Protein AF-A0A955ETQ9-F1 (afdb_monomer_lite)

Secondary structure (DSSP, 8-state):
-PPPPGGGGHHHHHHHHTTHHHHSSS---PPPPPPP-----PPPPPTTS---BHHHHHHHHHHHHHHHTTTS---S--SEEEEEEEEEEEETTEEEEEEEEEEEETTTEEEEEEEETTEEEEEEEETTEEEEE-TTSPEEE-TTSHHHHHHHHHHHHHHHHHHHHHHHTSHHHHS-TT-EEEEEEEEEE-GGG-EEEEEEEEE-TTS--EEEEEEEEE-TTS-EEEEEEEEEEE---GGGTPPEEEEEEEEEEPPPTTS---S-EEEEEEEEEE-TTS--EEEEEEEEEEEEES----GGGGS-TT--

Foldseek 3Di:
DDDDDLQVVQLLCALQVLLLQQQLQFEADDDDDDDDDDDDDDDDDPPPQDPWDQVVQVVLSRLQNCQFLVNDGGAAAFQKKKFWKQKQFDGPVDTAGGIKMWIAGPDWWIKIWGQDPNATWIWFTDHQWIWIQGSVQDTDTLPPPPVSVVVSVSVRSNRVSNNVSSLSSHHCNCPPDAKTKTFRAWDADDDLGHDIFTWIWIDHPPAFIKIFTFDWDQDPVRDTRTHHTQKMWTPADVVVSGFIKIKGFADWDDDDPPPPDSGIGGQWIWMWTDDPPDDTDTRMIIGTDDMDTPPCPDPCVNPRVPGD

Structure (mmCIF, N/CA/C/O backbone):
data_AF-A0A955ETQ9-F1
#
_entry.id   AF-A0A955ETQ9-F1
#
loop_
_atom_site.group_PDB
_atom_site.id
_atom_site.type_symbol
_atom_site.label_atom_id
_atom_site.label_alt_id
_atom_site.label_comp_id
_atom_site.label_asym_id
_atom_site.label_entity_id
_atom_site.label_seq_id
_atom_site.pdbx_PDB_ins_code
_atom_site.Cartn_x
_atom_site.Cartn_y
_atom_site.Cartn_z
_atom_site.occupancy
_atom_site.B_iso_or_equiv
_atom_site.auth_seq_id
_atom_site.auth_comp_id
_atom_site.auth_asym_id
_atom_site.auth_atom_id
_atom_site.pdbx_PDB_model_num
ATOM 1 N N . MET A 1 1 ? 37.873 0.988 3.220 1.00 36.00 1 MET A N 1
ATOM 2 C CA . MET A 1 1 ? 36.579 0.294 3.024 1.00 36.00 1 MET A CA 1
ATOM 3 C C . MET A 1 1 ? 35.472 1.335 2.981 1.00 36.00 1 MET A C 1
ATOM 5 O O . MET A 1 1 ? 35.234 1.990 3.988 1.00 36.00 1 MET A O 1
ATOM 9 N N . ALA A 1 2 ? 34.857 1.559 1.820 1.00 31.59 2 ALA A N 1
ATOM 10 C CA . ALA A 1 2 ? 33.770 2.527 1.680 1.00 31.59 2 ALA A CA 1
ATOM 11 C C . ALA A 1 2 ? 32.465 1.921 2.224 1.00 31.59 2 ALA A C 1
ATOM 13 O O . ALA A 1 2 ? 32.046 0.855 1.776 1.00 31.59 2 ALA A O 1
ATOM 14 N N . ARG A 1 3 ? 31.835 2.580 3.205 1.00 29.11 3 ARG A N 1
ATOM 15 C CA . ARG A 1 3 ? 30.488 2.214 3.668 1.00 29.11 3 ARG A CA 1
ATOM 16 C C . ARG A 1 3 ? 29.506 2.389 2.499 1.00 29.11 3 ARG A C 1
ATOM 18 O O . ARG A 1 3 ? 29.552 3.439 1.857 1.00 29.11 3 ARG A O 1
ATOM 25 N N . PRO A 1 4 ? 28.612 1.427 2.215 1.00 31.78 4 PRO A N 1
ATOM 26 C CA . PRO A 1 4 ? 27.568 1.647 1.224 1.00 31.78 4 PRO A CA 1
ATOM 27 C C . PRO A 1 4 ? 26.663 2.800 1.698 1.00 31.78 4 PRO A C 1
ATOM 29 O O . PRO A 1 4 ? 26.355 2.883 2.892 1.00 31.78 4 PRO A O 1
ATOM 32 N N . PRO A 1 5 ? 26.240 3.716 0.810 1.00 35.19 5 PRO A N 1
ATOM 33 C CA . PRO A 1 5 ? 25.410 4.837 1.212 1.00 35.19 5 PRO A CA 1
ATOM 34 C C . PRO A 1 5 ? 24.028 4.337 1.648 1.00 35.19 5 PRO A C 1
ATOM 36 O O . PRO A 1 5 ? 23.265 3.778 0.858 1.00 35.19 5 PRO A O 1
ATOM 39 N N . VAL A 1 6 ? 23.694 4.629 2.910 1.00 40.44 6 VAL A N 1
ATOM 40 C CA . VAL A 1 6 ? 22.379 4.487 3.576 1.00 40.44 6 VAL A CA 1
ATOM 41 C C . VAL A 1 6 ? 21.199 5.016 2.728 1.00 40.44 6 VAL A C 1
ATOM 43 O O . VAL A 1 6 ? 20.057 4.616 2.911 1.00 40.44 6 VAL A O 1
ATOM 46 N N . ARG A 1 7 ? 21.497 5.870 1.748 1.00 43.06 7 ARG A N 1
ATOM 47 C CA . ARG A 1 7 ? 20.583 6.649 0.901 1.00 43.06 7 ARG A CA 1
ATOM 48 C C . ARG A 1 7 ? 19.948 5.869 -0.259 1.00 43.06 7 ARG A C 1
ATOM 50 O O . ARG A 1 7 ? 18.891 6.222 -0.756 1.00 43.06 7 ARG A O 1
ATOM 57 N N . THR A 1 8 ? 20.529 4.736 -0.655 1.00 35.66 8 THR A N 1
ATOM 58 C CA . THR A 1 8 ? 20.000 3.943 -1.788 1.00 35.66 8 THR A CA 1
ATOM 59 C C . THR A 1 8 ? 18.705 3.184 -1.449 1.00 35.66 8 THR A C 1
ATOM 61 O O . THR A 1 8 ? 18.001 2.748 -2.352 1.00 35.66 8 THR A O 1
ATOM 64 N N . ARG A 1 9 ? 18.369 3.019 -0.159 1.00 40.84 9 ARG A N 1
ATOM 65 C CA . ARG A 1 9 ? 17.203 2.229 0.289 1.00 40.84 9 ARG A CA 1
ATOM 66 C C . ARG A 1 9 ? 15.893 3.023 0.362 1.00 40.84 9 ARG A C 1
ATOM 68 O O . ARG A 1 9 ? 14.833 2.417 0.259 1.00 40.84 9 ARG A O 1
ATOM 75 N N . LEU A 1 10 ? 15.953 4.352 0.478 1.00 33.03 10 LEU A N 1
ATOM 76 C CA . LEU A 1 10 ? 14.762 5.216 0.534 1.00 33.03 10 LEU A CA 1
ATOM 77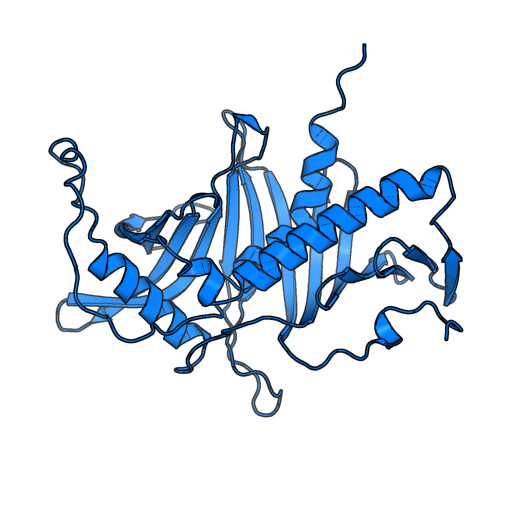 C C . LEU A 1 10 ? 14.032 5.276 -0.818 1.00 33.03 10 LEU A C 1
ATOM 79 O O . LEU A 1 10 ? 12.805 5.271 -0.856 1.00 33.03 10 LEU A O 1
ATOM 83 N N . ALA A 1 11 ? 14.774 5.209 -1.931 1.00 34.59 11 ALA A N 1
ATOM 84 C CA . ALA A 1 11 ? 14.206 5.182 -3.281 1.00 34.59 11 ALA A CA 1
ATOM 85 C C . ALA A 1 11 ? 13.358 3.931 -3.579 1.00 34.59 11 ALA A C 1
ATOM 87 O O . ALA A 1 11 ? 12.384 3.958 -4.327 1.00 34.59 11 ALA A O 1
ATOM 88 N N . ALA A 1 12 ? 13.726 2.831 -2.939 1.00 33.75 12 ALA A N 1
ATOM 89 C CA . ALA A 1 12 ? 13.116 1.523 -3.082 1.00 33.75 12 ALA A CA 1
ATOM 90 C C . ALA A 1 12 ? 11.852 1.372 -2.199 1.00 33.75 12 ALA A C 1
ATOM 92 O O . ALA A 1 12 ? 10.913 0.651 -2.534 1.00 33.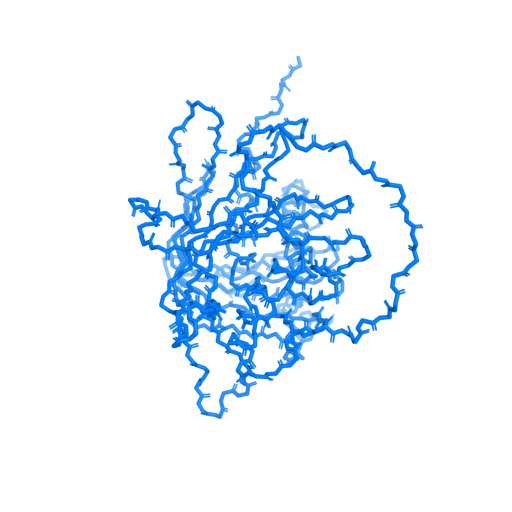75 12 ALA A O 1
ATOM 93 N N . ALA A 1 13 ? 11.802 2.098 -1.077 1.00 34.16 13 ALA A N 1
ATOM 94 C CA . ALA A 1 13 ? 10.689 2.082 -0.130 1.00 34.16 13 ALA A CA 1
ATOM 95 C C . ALA A 1 13 ? 9.449 2.833 -0.654 1.00 34.16 13 ALA A C 1
ATOM 97 O O . ALA A 1 13 ? 8.318 2.387 -0.473 1.00 34.16 13 ALA A O 1
ATOM 98 N N . ALA A 1 14 ? 9.634 3.915 -1.413 1.00 35.59 14 ALA A N 1
ATOM 99 C CA . ALA A 1 14 ? 8.506 4.744 -1.830 1.00 35.59 14 ALA A CA 1
ATOM 100 C C . ALA A 1 14 ? 7.572 4.143 -2.877 1.00 35.59 14 ALA A C 1
ATOM 102 O O . ALA A 1 14 ? 6.385 4.457 -2.877 1.00 35.59 14 ALA A O 1
ATOM 103 N N . SER A 1 15 ? 8.086 3.308 -3.785 1.00 36.88 15 SER A N 1
ATOM 104 C CA . SER A 1 15 ? 7.255 2.711 -4.843 1.00 36.88 15 SER A CA 1
ATOM 105 C C . SER A 1 15 ? 6.431 1.523 -4.354 1.00 36.88 15 SER A C 1
ATOM 107 O O . SER A 1 15 ? 5.377 1.254 -4.925 1.00 36.88 15 SER A O 1
ATOM 109 N N . ALA A 1 16 ? 6.881 0.829 -3.308 1.00 35.88 16 ALA A N 1
ATOM 110 C CA . ALA A 1 16 ? 6.165 -0.322 -2.779 1.00 35.88 16 ALA A CA 1
ATOM 111 C C . ALA A 1 16 ? 5.273 0.050 -1.593 1.00 35.88 16 ALA A C 1
ATOM 113 O O . ALA A 1 16 ? 4.149 -0.423 -1.511 1.00 35.88 16 ALA A O 1
ATOM 114 N N . VAL A 1 17 ? 5.710 0.944 -0.705 1.00 39.94 17 VAL A N 1
ATOM 115 C CA . VAL A 1 17 ? 5.023 1.109 0.579 1.00 39.94 17 VAL A CA 1
ATOM 116 C C . VAL A 1 17 ? 3.919 2.184 0.536 1.00 39.94 17 VAL A C 1
ATOM 118 O O . VAL A 1 17 ? 2.920 2.078 1.244 1.00 39.94 17 VAL A O 1
ATOM 121 N N . ALA A 1 18 ? 3.964 3.086 -0.459 1.00 35.94 18 ALA A N 1
ATOM 122 C CA . ALA A 1 18 ? 2.815 3.860 -0.958 1.00 35.94 18 ALA A CA 1
ATOM 123 C C . ALA A 1 18 ? 1.525 3.035 -1.111 1.00 35.94 18 ALA A C 1
ATOM 125 O O . ALA A 1 18 ? 0.415 3.543 -0.958 1.00 35.94 18 ALA A O 1
ATOM 126 N N . PHE A 1 19 ? 1.687 1.755 -1.443 1.00 41.00 19 PHE A N 1
ATOM 127 C CA . PHE A 1 19 ? 0.609 0.821 -1.712 1.00 41.00 19 PHE A CA 1
ATOM 128 C C . PHE A 1 19 ? 0.215 0.013 -0.453 1.00 41.00 19 PHE A C 1
ATOM 130 O O . PHE A 1 19 ? -0.935 -0.418 -0.365 1.00 41.00 19 PHE A O 1
ATOM 137 N N . THR A 1 20 ? 1.091 -0.084 0.567 1.00 39.94 20 THR A N 1
ATOM 138 C CA . THR A 1 20 ? 0.813 -0.697 1.891 1.00 39.94 20 THR A CA 1
ATOM 139 C C . THR A 1 20 ? -0.421 -0.177 2.534 1.00 39.94 20 THR A C 1
ATOM 141 O O . THR A 1 20 ? -1.186 -0.927 3.130 1.00 39.94 20 THR A O 1
ATOM 144 N N . VAL A 1 21 ? -0.697 1.083 2.296 1.00 40.06 21 VAL A N 1
ATOM 145 C CA . VAL A 1 21 ? -1.710 1.747 3.069 1.00 40.06 21 VAL A CA 1
ATOM 146 C C . VAL A 1 21 ? -3.012 1.870 2.297 1.00 40.06 21 VAL A C 1
ATOM 148 O O . VAL A 1 21 ? -4.078 1.857 2.903 1.00 40.06 21 VAL A O 1
ATOM 151 N N . LEU A 1 22 ? -2.970 1.749 0.965 1.00 40.19 22 LEU A N 1
ATOM 152 C CA . LEU A 1 22 ? -4.190 1.566 0.184 1.00 40.19 22 LEU A CA 1
ATOM 153 C C . LEU A 1 22 ? -4.952 0.303 0.582 1.00 40.19 22 LEU A C 1
ATOM 155 O O . LEU A 1 22 ? -6.168 0.243 0.424 1.00 40.19 22 LEU A O 1
ATOM 159 N N . ALA A 1 23 ? -4.232 -0.701 1.073 1.00 37.69 23 ALA A N 1
ATOM 160 C CA . ALA A 1 23 ? -4.792 -2.019 1.193 1.00 37.69 23 ALA A CA 1
ATOM 161 C C . ALA A 1 23 ? -4.699 -2.659 2.584 1.00 37.69 23 ALA A C 1
ATOM 163 O O . ALA A 1 23 ? -5.372 -3.661 2.810 1.00 37.69 23 ALA A O 1
ATOM 164 N N . THR A 1 24 ? -4.124 -1.967 3.579 1.00 37.81 24 THR A N 1
ATOM 165 C CA . THR A 1 24 ? -4.518 -2.212 4.979 1.00 37.81 24 THR A CA 1
ATOM 166 C C . THR A 1 24 ? -5.982 -1.901 5.257 1.00 37.81 24 THR A C 1
ATOM 168 O O . THR A 1 24 ? -6.517 -2.275 6.291 1.00 37.81 24 THR A O 1
ATOM 171 N N . ALA A 1 25 ? -6.639 -1.175 4.366 1.00 33.47 25 ALA A N 1
ATOM 172 C CA . ALA A 1 25 ? -8.055 -0.924 4.479 1.00 33.47 25 ALA A CA 1
ATOM 173 C C . ALA A 1 25 ? -8.895 -2.085 3.939 1.00 33.47 25 ALA A C 1
ATOM 175 O O . ALA A 1 25 ? -9.992 -2.318 4.417 1.00 33.47 25 ALA A O 1
ATOM 176 N N . LEU A 1 26 ? -8.406 -2.844 2.960 1.00 34.38 26 LEU A N 1
ATOM 177 C CA . LEU A 1 26 ? -9.260 -3.593 2.034 1.00 34.38 26 LEU A CA 1
ATOM 178 C C . LEU A 1 26 ? -9.781 -4.953 2.543 1.00 34.38 26 LEU A C 1
ATOM 180 O O . LEU A 1 26 ? -10.464 -5.652 1.791 1.00 34.38 26 LEU A O 1
ATOM 184 N N . CYS A 1 27 ? -9.446 -5.396 3.761 1.00 32.12 27 CYS A N 1
ATOM 185 C CA . CYS A 1 27 ? -9.237 -6.839 3.927 1.00 32.12 27 CYS A CA 1
ATOM 186 C C . CYS A 1 27 ? -9.640 -7.472 5.257 1.00 32.12 27 CYS A C 1
ATOM 188 O O . CYS A 1 27 ? -8.717 -7.938 5.900 1.00 32.12 27 CYS A O 1
ATOM 190 N N . PHE A 1 28 ? -10.913 -7.553 5.698 1.00 47.19 28 PHE A N 1
ATOM 191 C CA . PHE A 1 28 ? -11.252 -8.304 6.933 1.00 47.19 28 PHE A CA 1
ATOM 192 C C . PHE A 1 28 ? -12.707 -8.828 7.199 1.00 47.19 28 PHE A C 1
ATOM 194 O O . PHE A 1 28 ? -13.739 -8.287 6.800 1.00 47.19 28 PHE A O 1
ATOM 201 N N . ALA A 1 29 ? -12.744 -9.921 7.951 1.00 26.20 29 ALA A N 1
ATOM 202 C CA . ALA A 1 29 ? -13.774 -10.477 8.814 1.00 26.20 29 ALA A CA 1
ATOM 203 C C . ALA A 1 29 ? -13.090 -11.637 9.572 1.00 26.20 29 ALA A C 1
ATOM 205 O O . ALA A 1 29 ? -12.279 -12.347 8.966 1.00 26.20 29 ALA A O 1
ATOM 206 N N . PRO A 1 30 ? -13.392 -11.866 10.859 1.00 33.59 30 PRO A N 1
ATOM 207 C CA . PRO A 1 30 ? -12.739 -12.911 11.644 1.00 33.59 30 PRO A CA 1
ATOM 208 C C . PRO A 1 30 ? -13.313 -14.309 11.338 1.00 33.59 30 PRO A C 1
ATOM 210 O O . PRO A 1 30 ? -14.516 -14.431 11.073 1.00 33.59 30 PRO A O 1
ATOM 213 N N . PRO A 1 31 ? -12.520 -15.396 11.442 1.00 30.80 31 PRO A N 1
ATOM 214 C CA . PRO A 1 31 ? -13.080 -16.689 11.811 1.00 30.80 31 PRO A CA 1
ATOM 215 C C . PRO A 1 31 ? -13.619 -16.593 13.248 1.00 30.80 31 PRO A C 1
ATOM 217 O O . PRO A 1 31 ? -13.040 -15.921 14.099 1.00 30.80 31 PRO A O 1
ATOM 220 N N . ARG A 1 32 ? -14.762 -17.237 13.514 1.00 28.69 32 ARG A N 1
ATOM 221 C CA . ARG A 1 32 ? -15.386 -17.287 14.847 1.00 28.69 32 ARG A CA 1
ATOM 222 C C . ARG A 1 32 ? -14.359 -17.668 15.918 1.00 28.69 32 ARG A C 1
ATOM 224 O O . ARG A 1 32 ? -13.630 -18.641 15.742 1.00 28.69 32 ARG A O 1
ATOM 231 N N . ALA A 1 33 ? -14.368 -16.920 17.021 1.00 28.06 33 ALA A N 1
ATOM 232 C CA . ALA A 1 33 ? -13.583 -17.196 18.214 1.00 28.06 33 ALA A CA 1
ATOM 233 C C . ALA A 1 33 ? -13.772 -18.655 18.660 1.00 28.06 33 ALA A C 1
ATOM 235 O O . ALA A 1 33 ? -14.883 -19.070 18.993 1.00 28.06 33 ALA A O 1
ATOM 236 N N . ALA A 1 34 ? -12.682 -19.419 18.644 1.00 27.16 34 ALA A N 1
ATOM 237 C CA . ALA A 1 34 ? -12.554 -20.623 19.443 1.00 27.16 34 ALA A CA 1
ATOM 238 C C . ALA A 1 34 ? -12.033 -20.213 20.827 1.00 27.16 34 ALA A C 1
ATOM 240 O O . ALA A 1 34 ? -11.176 -19.337 20.943 1.00 27.16 34 ALA A O 1
ATOM 241 N N . GLU A 1 35 ? -12.614 -20.818 21.856 1.00 30.06 35 GLU A N 1
ATOM 242 C CA . GLU A 1 35 ? -12.422 -20.512 23.270 1.00 30.06 35 GLU A CA 1
ATOM 243 C C . GLU A 1 35 ? -10.946 -20.457 23.689 1.00 30.06 35 GLU A C 1
ATOM 245 O O . GLU A 1 35 ? -10.129 -21.313 23.340 1.00 30.06 35 GLU A O 1
ATOM 250 N N . ALA A 1 36 ? -10.630 -19.435 24.484 1.00 29.94 36 ALA A N 1
ATOM 251 C CA . ALA A 1 36 ? -9.329 -19.216 25.087 1.00 29.94 36 ALA A CA 1
ATOM 252 C C . ALA A 1 36 ? -8.881 -20.425 25.926 1.00 29.94 36 ALA A C 1
ATOM 254 O O . ALA A 1 36 ? -9.594 -20.885 26.819 1.00 29.94 36 ALA A O 1
ATOM 255 N N . ARG A 1 37 ? -7.646 -20.887 25.702 1.00 30.00 37 ARG A N 1
ATOM 256 C CA . ARG A 1 37 ? -6.890 -21.666 26.688 1.00 30.00 37 ARG A CA 1
ATOM 257 C C . ARG A 1 37 ? -5.668 -20.872 27.127 1.00 30.00 37 ARG A C 1
ATOM 259 O O . ARG A 1 37 ? -4.975 -20.280 26.306 1.00 30.00 37 ARG A O 1
ATOM 266 N N . GLY A 1 38 ? -5.501 -20.827 28.446 1.00 36.81 38 GLY A N 1
ATOM 267 C CA . GLY A 1 38 ? -4.624 -19.921 29.170 1.00 36.81 38 GLY A CA 1
ATOM 268 C C . GLY A 1 38 ? -3.151 -20.008 28.787 1.00 36.81 38 GLY A C 1
ATOM 269 O O . GLY A 1 38 ? -2.601 -21.087 28.582 1.00 36.81 38 GLY A O 1
ATOM 270 N N . GLY A 1 39 ? -2.525 -18.837 28.759 1.00 30.86 39 GLY A N 1
ATOM 271 C CA . GLY A 1 39 ? -1.090 -18.653 28.639 1.00 30.86 39 GLY A CA 1
ATOM 272 C C . GLY A 1 39 ? -0.691 -17.368 29.358 1.00 30.86 39 GLY A C 1
ATOM 273 O O . GLY A 1 39 ? -1.139 -16.292 28.982 1.00 30.86 39 GLY A O 1
ATOM 274 N N . GLU A 1 40 ? 0.066 -17.555 30.436 1.00 31.58 40 GLU A N 1
ATOM 275 C CA . GLU A 1 40 ? 1.013 -16.661 31.114 1.00 31.58 40 GLU A CA 1
ATOM 276 C C . GLU A 1 40 ? 0.819 -15.132 31.016 1.00 31.58 40 GLU A C 1
ATOM 278 O O . GLU A 1 40 ? 0.973 -14.489 29.979 1.00 31.58 40 GLU A O 1
ATOM 283 N N . MET A 1 41 ? 0.520 -14.545 32.175 1.00 29.95 41 MET A N 1
ATOM 284 C CA . MET A 1 41 ? 0.224 -13.133 32.394 1.00 29.95 41 MET A CA 1
ATOM 285 C C . MET A 1 41 ? 1.468 -12.256 32.165 1.00 29.95 41 MET A C 1
ATOM 287 O O . MET A 1 41 ? 2.439 -12.324 32.918 1.00 29.95 41 MET A O 1
ATOM 291 N N . ALA A 1 42 ? 1.424 -11.406 31.136 1.00 38.22 42 ALA A N 1
ATOM 292 C CA . ALA A 1 42 ? 2.412 -10.351 30.917 1.00 38.22 42 ALA A CA 1
ATOM 293 C C . ALA A 1 42 ? 2.452 -9.366 32.112 1.00 38.22 42 ALA A C 1
ATOM 295 O O . ALA A 1 42 ? 1.423 -9.161 32.767 1.00 38.22 42 ALA A O 1
ATOM 296 N N . PRO A 1 43 ? 3.611 -8.743 32.408 1.00 35.97 43 PRO A N 1
ATOM 297 C CA . PRO A 1 43 ? 3.751 -7.829 33.539 1.00 35.97 43 PRO A CA 1
ATOM 298 C C . PRO A 1 43 ? 2.781 -6.639 33.428 1.00 35.97 43 PRO A C 1
ATOM 300 O O . PRO A 1 43 ? 2.538 -6.144 32.322 1.00 35.97 43 PRO A O 1
ATOM 303 N N . PRO A 1 44 ? 2.222 -6.165 34.557 1.00 38.28 44 PRO A N 1
ATOM 304 C CA . PRO A 1 44 ? 1.221 -5.109 34.550 1.00 38.28 44 PRO A CA 1
ATOM 305 C C . PRO A 1 44 ? 1.811 -3.790 34.021 1.00 38.28 44 PRO A C 1
ATOM 307 O O . PRO A 1 44 ? 2.949 -3.444 34.357 1.00 38.28 44 PRO A O 1
ATOM 310 N N . PRO A 1 45 ? 1.059 -3.031 33.204 1.00 38.84 45 PRO A N 1
ATOM 311 C CA . PRO A 1 45 ? 1.502 -1.729 32.726 1.00 38.84 45 PRO A CA 1
ATOM 312 C C . PRO A 1 45 ? 1.623 -0.719 33.885 1.00 38.84 45 PRO A C 1
ATOM 314 O O . PRO A 1 45 ? 0.906 -0.832 34.884 1.00 38.84 45 PRO A O 1
ATOM 317 N N . PRO A 1 46 ? 2.504 0.293 33.765 1.00 37.66 46 PRO A N 1
ATOM 318 C CA . PRO A 1 46 ? 2.650 1.348 34.764 1.00 37.66 46 PRO A CA 1
ATOM 319 C C . PRO A 1 46 ? 1.332 2.106 34.985 1.00 37.66 46 PRO A C 1
ATOM 321 O O . PRO A 1 46 ? 0.579 2.379 34.045 1.00 37.66 46 PRO A O 1
ATOM 324 N N . ALA A 1 47 ? 1.064 2.453 36.246 1.00 34.75 47 ALA A N 1
ATOM 325 C CA . ALA A 1 47 ? -0.161 3.119 36.674 1.00 34.75 47 ALA A CA 1
ATOM 326 C C . ALA A 1 47 ? -0.382 4.442 35.915 1.00 34.75 47 ALA A C 1
ATOM 328 O O . ALA A 1 47 ? 0.470 5.328 35.930 1.00 34.75 47 ALA A O 1
ATOM 329 N N . GLY A 1 48 ? -1.538 4.568 35.255 1.00 40.38 48 GLY A N 1
ATOM 330 C CA . GLY A 1 48 ? -1.961 5.776 34.535 1.00 40.38 48 GLY A CA 1
ATOM 331 C C . GLY A 1 48 ? -1.963 5.664 33.007 1.00 40.38 48 GLY A C 1
ATOM 332 O O . GLY A 1 48 ? -2.513 6.542 32.343 1.00 40.38 48 GLY A O 1
ATOM 333 N N . ALA A 1 49 ? -1.417 4.590 32.428 1.00 47.50 49 ALA A N 1
ATOM 334 C CA . ALA A 1 49 ? -1.624 4.313 31.009 1.00 47.50 49 ALA A CA 1
ATOM 335 C C . ALA A 1 49 ? -3.061 3.795 30.789 1.00 47.50 49 ALA A C 1
ATOM 337 O O . ALA A 1 49 ? -3.492 2.908 31.532 1.00 47.50 49 ALA A O 1
ATOM 338 N N . PRO A 1 50 ? -3.822 4.308 29.800 1.00 54.03 50 PRO A N 1
ATOM 339 C CA . PRO A 1 50 ? -5.105 3.715 29.440 1.00 54.03 50 PRO A CA 1
ATOM 340 C C . PRO A 1 50 ? -4.889 2.228 29.156 1.00 54.03 50 PRO A C 1
ATOM 342 O O . PRO A 1 50 ? -4.012 1.869 28.367 1.00 54.03 50 PRO A O 1
ATOM 345 N N . VAL A 1 51 ? -5.647 1.371 29.847 1.00 57.34 51 VAL A N 1
ATOM 346 C CA . VAL A 1 51 ? -5.546 -0.082 29.696 1.00 57.34 51 VAL A CA 1
ATOM 347 C C . VAL A 1 51 ? -5.885 -0.406 28.250 1.00 57.34 51 VAL A C 1
ATOM 349 O O . VAL A 1 51 ? -7.028 -0.264 27.816 1.00 57.34 51 VAL A O 1
ATOM 352 N N . ALA A 1 52 ? -4.865 -0.786 27.487 1.00 68.44 52 ALA A N 1
ATOM 353 C CA . ALA A 1 52 ? -5.043 -1.235 26.125 1.00 68.44 52 ALA A CA 1
ATOM 354 C C . ALA A 1 52 ? -5.978 -2.449 26.140 1.00 68.44 52 ALA A C 1
ATOM 356 O O . ALA A 1 52 ? -5.669 -3.446 26.786 1.00 68.44 52 ALA A O 1
ATOM 357 N N . SER A 1 53 ? -7.122 -2.355 25.461 1.00 81.88 53 SER A N 1
ATOM 358 C CA . SER A 1 53 ? -8.090 -3.451 25.366 1.00 81.88 53 SER A CA 1
ATOM 359 C C . SER A 1 53 ? -7.869 -4.203 24.052 1.00 81.88 53 SER A C 1
ATOM 361 O O . SER A 1 53 ? -8.096 -3.610 22.987 1.00 81.88 53 SER A O 1
ATOM 363 N N . PRO A 1 54 ? -7.410 -5.471 24.096 1.00 84.62 54 PRO A N 1
ATOM 364 C CA . PRO A 1 54 ? -7.204 -6.262 22.890 1.00 84.62 54 PRO A CA 1
ATOM 365 C C . PRO A 1 54 ? -8.511 -6.544 22.137 1.00 84.62 54 PRO A C 1
ATOM 367 O O . PRO A 1 54 ? -8.592 -6.358 20.925 1.00 84.62 54 PRO A O 1
ATOM 370 N N . ASP A 1 55 ? -9.569 -6.903 22.867 1.00 87.00 55 ASP A N 1
ATOM 371 C CA . ASP A 1 55 ? -10.872 -7.245 22.281 1.00 87.00 55 ASP A CA 1
ATOM 372 C C . ASP A 1 55 ? -11.524 -6.043 21.587 1.00 87.00 55 ASP A C 1
ATOM 374 O O . ASP A 1 55 ? -12.047 -6.155 20.474 1.00 87.00 55 ASP A O 1
ATOM 378 N N . MET A 1 56 ? -11.442 -4.860 22.209 1.00 91.25 56 MET A N 1
ATOM 379 C CA . MET A 1 56 ? -11.892 -3.615 21.584 1.00 91.25 56 MET A CA 1
ATOM 380 C C . MET A 1 56 ? -11.035 -3.285 20.360 1.00 91.25 56 MET A C 1
ATOM 382 O O . MET A 1 56 ? -11.569 -2.876 19.333 1.00 91.25 56 MET A O 1
ATOM 386 N N . GLY A 1 57 ? -9.714 -3.471 20.450 1.00 90.62 57 GLY A N 1
ATOM 387 C CA . GLY A 1 57 ? -8.803 -3.238 19.334 1.00 90.62 57 GLY A CA 1
ATOM 388 C C . GLY A 1 57 ? -9.169 -4.077 18.113 1.00 90.62 57 GLY A C 1
ATOM 389 O O . GLY A 1 57 ? -9.303 -3.526 17.023 1.00 90.62 57 GLY A O 1
ATOM 390 N N . LEU A 1 58 ? -9.405 -5.376 18.305 1.00 89.31 58 LEU A N 1
ATOM 391 C CA . LEU A 1 58 ? -9.842 -6.277 17.240 1.00 89.31 58 LEU A CA 1
ATOM 392 C C . LEU A 1 58 ? -11.227 -5.895 16.700 1.00 89.31 58 LEU A C 1
ATOM 394 O O . LEU A 1 58 ? -11.406 -5.815 15.491 1.00 89.31 58 LEU A O 1
ATOM 398 N N . THR A 1 59 ? -12.181 -5.581 17.579 1.00 91.25 59 THR A N 1
ATOM 399 C CA . THR A 1 59 ? -13.542 -5.186 17.178 1.00 91.25 59 THR A CA 1
ATOM 400 C C . THR A 1 59 ? -13.540 -3.922 16.317 1.00 91.25 59 THR A C 1
ATOM 402 O O . THR A 1 59 ? -14.170 -3.877 15.261 1.00 91.25 59 THR A O 1
ATOM 405 N N . LEU A 1 60 ? -12.826 -2.881 16.750 1.00 91.75 60 LEU A N 1
ATOM 406 C CA . LEU A 1 60 ? -12.697 -1.625 16.009 1.00 91.75 60 LEU A CA 1
ATOM 407 C C . LEU A 1 60 ? -11.966 -1.825 14.695 1.00 91.75 60 LEU A C 1
ATOM 409 O O . LEU A 1 60 ? -12.325 -1.211 13.688 1.00 91.75 60 LEU A O 1
ATOM 413 N N . PHE A 1 61 ? -10.945 -2.678 14.712 1.00 89.19 61 PHE A N 1
ATOM 414 C CA . PHE A 1 61 ? -10.265 -3.059 13.499 1.00 89.19 61 PHE A CA 1
ATOM 415 C C . PHE A 1 61 ? -11.275 -3.673 12.541 1.00 89.19 61 PHE A C 1
ATOM 417 O O . PHE A 1 61 ? -11.525 -3.022 11.540 1.00 89.19 61 PHE A O 1
ATOM 424 N N . ASP A 1 62 ? -11.957 -4.767 12.909 1.00 86.00 62 ASP A N 1
ATOM 425 C CA . ASP A 1 62 ? -12.991 -5.479 12.134 1.00 86.00 62 ASP A CA 1
ATOM 426 C C . ASP A 1 62 ? -14.131 -4.589 11.607 1.00 86.00 62 ASP A C 1
ATOM 428 O O . ASP A 1 62 ? -14.666 -4.819 10.521 1.00 86.00 62 ASP A O 1
ATOM 432 N N . GLN A 1 63 ? -14.533 -3.556 12.344 1.00 89.19 63 GLN A N 1
ATOM 433 C CA . GLN A 1 63 ? -15.538 -2.597 11.872 1.00 89.19 63 GLN A CA 1
ATOM 434 C C . GLN A 1 63 ? -15.028 -1.753 10.699 1.00 89.19 63 GLN A C 1
ATOM 436 O O . GLN A 1 63 ? -15.709 -1.653 9.673 1.00 89.19 63 GLN A O 1
ATOM 441 N N . CYS A 1 64 ? -13.823 -1.186 10.834 1.00 87.94 64 CYS A N 1
ATOM 442 C CA . CYS A 1 64 ? -13.177 -0.368 9.799 1.00 87.94 64 CYS A CA 1
ATOM 443 C C . CYS A 1 64 ? -13.098 -1.121 8.470 1.00 87.94 64 CYS A C 1
ATOM 445 O O . CYS A 1 64 ? -13.328 -0.633 7.371 1.00 87.94 64 CYS A O 1
ATOM 447 N N . VAL A 1 65 ? -12.862 -2.399 8.585 1.00 82.88 65 VAL A N 1
ATOM 448 C CA . VAL A 1 65 ? -12.822 -3.300 7.463 1.00 82.88 65 VAL A CA 1
ATOM 449 C C . VAL A 1 65 ? -14.146 -3.430 6.764 1.00 82.88 65 VAL A C 1
ATOM 451 O O . VAL A 1 65 ? -14.205 -3.406 5.536 1.00 82.88 65 VAL A O 1
ATOM 454 N N . ARG A 1 66 ? -15.182 -3.792 7.526 1.00 82.94 66 ARG A N 1
ATOM 455 C CA . ARG A 1 66 ? -16.477 -4.107 6.944 1.00 82.94 66 ARG A CA 1
ATOM 456 C C . ARG A 1 66 ? -16.951 -2.872 6.219 1.00 82.94 66 ARG A C 1
ATOM 458 O O . ARG A 1 66 ? -17.518 -2.975 5.144 1.00 82.94 66 ARG A O 1
ATOM 465 N N . TRP A 1 67 ? -16.620 -1.698 6.739 1.00 86.69 67 TRP A N 1
ATOM 466 C CA . TRP A 1 67 ? -16.759 -0.476 5.985 1.00 86.69 67 TRP A CA 1
ATOM 467 C C . TRP A 1 67 ? -15.972 -0.524 4.666 1.00 86.69 67 TRP A C 1
ATOM 469 O O . TRP A 1 67 ? -16.582 -0.422 3.611 1.00 86.69 67 TRP A O 1
ATOM 479 N N . VAL A 1 68 ? -14.664 -0.757 4.638 1.00 83.81 68 VAL A N 1
ATOM 480 C CA . VAL A 1 68 ? -13.906 -0.734 3.372 1.00 83.81 68 VAL A CA 1
ATOM 481 C C . VAL A 1 68 ? -14.352 -1.810 2.366 1.00 83.81 68 VAL A C 1
ATOM 483 O O . VAL A 1 68 ? -14.505 -1.533 1.178 1.00 83.81 68 VAL A O 1
ATOM 486 N N . SER A 1 69 ? -14.621 -3.024 2.829 1.00 79.81 69 SER A N 1
ATOM 487 C CA . SER A 1 69 ? -15.107 -4.160 2.032 1.00 79.81 69 SER A CA 1
ATOM 488 C C . SER A 1 69 ? -16.616 -4.119 1.756 1.00 79.81 69 SER A C 1
ATOM 490 O O . SER A 1 69 ? -17.184 -5.091 1.262 1.00 79.81 69 SER A O 1
ATOM 492 N N . MET A 1 70 ? -17.282 -3.008 2.086 1.00 84.25 70 MET A N 1
ATOM 493 C CA . MET A 1 70 ? -18.719 -2.794 1.881 1.00 84.25 70 MET A CA 1
ATOM 494 C C . MET A 1 70 ? -19.620 -3.889 2.482 1.00 84.25 70 MET A C 1
ATOM 496 O O . MET A 1 70 ? -20.633 -4.272 1.904 1.00 84.25 70 MET A O 1
ATOM 500 N N . GLY A 1 71 ? -19.247 -4.393 3.653 1.00 82.06 71 GLY A N 1
ATOM 501 C CA . GLY A 1 71 ? -19.932 -5.447 4.397 1.00 82.06 71 GLY A CA 1
ATOM 502 C C . GLY A 1 71 ? -19.446 -6.856 4.060 1.00 82.06 71 GLY A C 1
ATOM 503 O O . GLY A 1 71 ? -19.905 -7.810 4.684 1.00 82.06 71 GLY A O 1
ATOM 504 N N . GLY A 1 72 ? -18.529 -6.996 3.098 1.00 80.06 72 GLY A N 1
ATOM 505 C CA . GLY A 1 72 ? -17.908 -8.266 2.746 1.00 80.06 72 GLY A CA 1
ATOM 506 C C . GLY A 1 72 ? -16.955 -8.799 3.819 1.00 80.06 72 GLY A C 1
ATOM 507 O O . GLY A 1 72 ? -16.734 -8.190 4.861 1.00 80.06 72 GLY A O 1
ATOM 508 N N . GLN A 1 73 ? -16.360 -9.959 3.534 1.00 71.69 73 GLN A N 1
ATOM 509 C CA . GLN A 1 73 ? -15.347 -10.578 4.399 1.00 71.69 73 GLN A CA 1
ATOM 510 C C . GLN A 1 73 ? -13.926 -10.043 4.152 1.00 71.69 73 GLN A C 1
ATOM 512 O O . GLN A 1 73 ? -12.965 -10.573 4.698 1.00 71.69 73 GLN A O 1
ATOM 517 N N . GLY A 1 74 ? -13.778 -9.033 3.290 1.00 70.88 74 GLY A N 1
ATOM 518 C CA . GLY A 1 74 ? -12.490 -8.569 2.788 1.00 70.88 74 GLY A CA 1
ATOM 519 C C . GLY A 1 74 ? -11.714 -9.609 1.974 1.00 70.88 74 GLY A C 1
ATOM 520 O O . GLY A 1 74 ? -12.221 -10.666 1.600 1.00 70.88 74 GLY A O 1
ATOM 521 N N . ILE A 1 75 ? -10.468 -9.270 1.655 1.00 72.75 75 ILE A N 1
ATOM 522 C CA . ILE A 1 75 ? -9.577 -10.058 0.806 1.00 72.75 75 ILE A CA 1
ATOM 523 C C . ILE A 1 75 ? -8.826 -11.081 1.666 1.00 72.75 75 ILE A C 1
ATOM 525 O O . ILE A 1 75 ? -8.035 -10.728 2.537 1.00 72.75 75 ILE A O 1
ATOM 529 N N . GLN A 1 76 ? -9.089 -12.365 1.421 1.00 75.06 76 GLN A N 1
ATOM 530 C CA . GLN A 1 76 ? -8.506 -13.486 2.176 1.00 75.06 76 GLN A CA 1
ATOM 531 C C . GLN A 1 76 ? -7.106 -13.874 1.695 1.00 75.06 76 GLN A C 1
ATOM 533 O O . GLN A 1 76 ? -6.283 -14.351 2.473 1.00 75.06 76 GLN A O 1
ATOM 538 N N . GLN A 1 77 ? -6.851 -13.690 0.401 1.00 80.62 77 GLN A N 1
ATOM 539 C CA . GLN A 1 77 ? -5.599 -14.013 -0.269 1.00 80.62 77 GLN A CA 1
ATOM 540 C C . GLN A 1 77 ? -5.438 -13.106 -1.489 1.00 80.62 77 GLN A C 1
ATOM 542 O O . GLN A 1 77 ? -6.438 -12.771 -2.122 1.00 80.62 77 GLN A O 1
ATOM 547 N N . THR A 1 78 ? -4.200 -12.765 -1.846 1.00 81.38 78 THR A N 1
ATOM 548 C CA . THR A 1 78 ? -3.884 -12.008 -3.061 1.00 81.38 78 THR A CA 1
ATOM 549 C C . THR A 1 78 ? -3.006 -12.850 -3.982 1.00 81.38 78 THR A C 1
ATOM 551 O O . THR A 1 78 ? -1.900 -13.233 -3.601 1.00 81.38 78 THR A O 1
ATOM 554 N N . THR A 1 79 ? -3.485 -13.157 -5.186 1.00 89.19 79 THR A N 1
ATOM 555 C CA . THR A 1 79 ? -2.725 -13.873 -6.229 1.00 89.19 79 THR A CA 1
ATOM 556 C C . THR A 1 79 ? -2.167 -12.928 -7.282 1.00 89.19 79 THR A C 1
ATOM 558 O O . THR A 1 79 ? -1.127 -13.205 -7.876 1.00 89.19 79 THR A O 1
ATOM 561 N N . ASP A 1 80 ? -2.842 -11.804 -7.510 1.00 89.88 80 ASP A N 1
ATOM 562 C CA . ASP A 1 80 ? -2.387 -10.738 -8.389 1.00 89.88 80 ASP A CA 1
ATOM 563 C C . ASP A 1 80 ? -2.982 -9.384 -7.979 1.00 89.88 80 ASP A C 1
ATOM 565 O O . ASP A 1 80 ? -3.983 -9.312 -7.259 1.00 89.88 80 ASP A O 1
ATOM 569 N N . PHE A 1 81 ? -2.346 -8.297 -8.417 1.00 86.62 81 PHE A N 1
ATOM 570 C CA . PHE A 1 81 ? -2.910 -6.958 -8.287 1.00 86.62 81 PHE A CA 1
ATOM 571 C C . PHE A 1 81 ? -2.455 -6.025 -9.410 1.00 86.62 81 PHE A C 1
ATOM 573 O O . PHE A 1 81 ? -1.389 -6.183 -10.013 1.00 86.62 81 PHE A O 1
ATOM 580 N N . TYR A 1 82 ? -3.274 -5.006 -9.651 1.00 89.12 82 TYR A N 1
ATOM 581 C CA . TYR A 1 82 ? -2.999 -3.890 -10.541 1.00 89.12 82 TYR A CA 1
ATOM 582 C C . TYR A 1 82 ? -3.327 -2.570 -9.848 1.00 89.12 82 TYR A C 1
ATOM 584 O O . TYR A 1 82 ? -4.374 -2.442 -9.214 1.00 89.12 82 TYR A O 1
ATOM 592 N N . ILE A 1 83 ? -2.468 -1.567 -10.021 1.00 87.75 83 ILE A N 1
ATOM 593 C CA . ILE A 1 83 ? -2.772 -0.189 -9.628 1.00 87.75 83 ILE A CA 1
ATOM 594 C C . ILE A 1 83 ? -2.364 0.796 -10.721 1.00 87.75 83 ILE A C 1
ATOM 596 O O . ILE A 1 83 ? -1.326 0.653 -11.372 1.00 87.75 83 ILE A O 1
ATOM 600 N N . ASN A 1 84 ? -3.194 1.820 -10.894 1.00 91.31 84 ASN A N 1
ATOM 601 C CA . ASN A 1 84 ? -2.961 2.987 -11.728 1.00 91.31 84 ASN A CA 1
ATOM 602 C C . ASN A 1 84 ? -2.980 4.250 -10.863 1.00 91.31 84 ASN A C 1
ATOM 604 O O . ASN A 1 84 ? -4.008 4.574 -10.263 1.00 91.31 84 ASN A O 1
ATOM 608 N N . ILE A 1 85 ? -1.871 4.984 -10.830 1.00 89.38 85 ILE A N 1
ATOM 609 C CA . ILE A 1 85 ? -1.729 6.214 -10.048 1.00 89.38 85 ILE A CA 1
ATOM 610 C C . ILE A 1 85 ? -1.137 7.347 -10.880 1.00 89.38 85 ILE A C 1
ATOM 612 O O . ILE A 1 85 ? -0.413 7.133 -11.850 1.00 89.38 85 ILE A O 1
ATOM 616 N N . ILE A 1 86 ? -1.406 8.577 -10.457 1.00 92.69 86 ILE A N 1
ATOM 617 C CA . ILE A 1 86 ? -0.573 9.734 -10.783 1.00 92.69 86 ILE A CA 1
ATOM 618 C C . ILE A 1 86 ? 0.316 9.973 -9.570 1.00 92.69 86 ILE A C 1
ATOM 620 O O . ILE A 1 86 ? -0.193 10.375 -8.526 1.00 92.69 86 ILE A O 1
ATOM 624 N N . ALA A 1 87 ? 1.609 9.685 -9.697 1.00 87.69 87 ALA A N 1
ATOM 625 C CA . ALA A 1 87 ? 2.556 9.759 -8.593 1.00 87.69 87 ALA A CA 1
ATOM 626 C C . ALA A 1 87 ? 3.497 10.954 -8.744 1.00 87.69 87 ALA A C 1
ATOM 628 O O . ALA A 1 87 ? 4.023 11.212 -9.827 1.00 87.69 87 ALA A O 1
ATOM 629 N N . GLU A 1 88 ? 3.729 11.640 -7.636 1.00 89.75 88 GLU A N 1
ATOM 630 C CA . GLU A 1 88 ? 4.904 12.449 -7.361 1.00 89.75 88 GLU A CA 1
ATOM 631 C C . GLU A 1 88 ? 5.765 11.656 -6.373 1.00 89.75 88 GLU A C 1
ATOM 633 O O . GLU A 1 88 ? 5.428 11.533 -5.196 1.00 89.75 88 GLU A O 1
ATOM 638 N N . LEU A 1 89 ? 6.837 11.060 -6.887 1.00 82.25 89 LEU A N 1
ATOM 639 C CA . LEU A 1 89 ? 7.858 10.364 -6.118 1.00 82.25 89 LEU A CA 1
ATOM 640 C C . LEU A 1 89 ? 9.053 11.294 -5.982 1.00 82.25 89 LEU A C 1
ATOM 642 O O . LEU A 1 89 ? 9.588 11.763 -6.991 1.00 82.25 89 LEU A O 1
ATOM 646 N N . ASP A 1 90 ? 9.465 11.524 -4.745 1.00 77.56 90 ASP A N 1
ATOM 647 C CA . ASP A 1 90 ? 10.690 12.242 -4.426 1.00 77.56 90 ASP A CA 1
ATOM 648 C C . ASP A 1 90 ? 11.602 11.305 -3.645 1.00 77.56 90 ASP A C 1
ATOM 650 O O . ASP A 1 90 ? 11.338 10.951 -2.493 1.00 77.56 90 ASP A O 1
ATOM 654 N N . LEU A 1 91 ? 12.627 10.821 -4.336 1.00 68.38 91 LEU A N 1
ATOM 655 C CA . LEU A 1 91 ? 13.564 9.842 -3.830 1.00 68.38 91 LEU A CA 1
ATOM 656 C C . LEU A 1 91 ? 14.978 10.341 -4.031 1.00 68.38 91 LEU A C 1
ATOM 658 O O . LEU A 1 91 ? 15.278 10.957 -5.050 1.00 68.38 91 LEU A O 1
ATOM 662 N N . ASP A 1 92 ? 15.867 9.954 -3.116 1.00 63.75 92 ASP A N 1
ATOM 663 C CA . ASP A 1 92 ? 17.277 10.363 -3.094 1.00 63.75 92 ASP A CA 1
ATOM 664 C C . ASP A 1 92 ? 17.977 10.285 -4.465 1.00 63.75 92 ASP A C 1
ATOM 666 O O . ASP A 1 92 ? 18.879 11.072 -4.748 1.00 63.75 92 ASP A O 1
ATOM 670 N N . THR A 1 93 ? 17.590 9.330 -5.316 1.00 62.47 93 THR A N 1
ATOM 671 C CA . THR A 1 93 ? 18.194 9.088 -6.636 1.00 62.47 93 THR A CA 1
ATOM 672 C C . THR A 1 93 ? 17.245 9.303 -7.814 1.00 62.47 93 THR A C 1
ATOM 674 O O . THR A 1 93 ? 17.673 9.176 -8.963 1.00 62.47 93 THR A O 1
ATOM 677 N N . MET A 1 94 ? 15.963 9.584 -7.568 1.00 66.25 94 MET A N 1
ATOM 678 C CA . MET A 1 94 ? 14.952 9.659 -8.618 1.00 66.25 94 MET A CA 1
ATOM 679 C C . MET A 1 94 ? 13.796 10.565 -8.210 1.00 66.25 94 MET A C 1
ATOM 681 O O . MET A 1 94 ? 13.100 10.303 -7.235 1.00 66.25 94 MET A O 1
ATOM 685 N N . THR A 1 95 ? 13.506 11.558 -9.040 1.00 77.19 95 THR A N 1
ATOM 686 C CA . THR A 1 95 ? 12.224 12.258 -8.995 1.00 77.19 95 THR A CA 1
ATOM 687 C C . THR A 1 95 ? 11.361 11.776 -10.154 1.00 77.19 95 THR A C 1
ATOM 689 O O . THR A 1 95 ? 11.807 11.699 -11.300 1.00 77.19 95 THR A O 1
ATOM 692 N N . HIS A 1 96 ? 10.116 11.402 -9.866 1.00 78.81 96 HIS A N 1
ATOM 693 C CA . HIS A 1 96 ? 9.129 11.054 -10.890 1.00 78.81 96 HIS A CA 1
ATOM 694 C C . HIS A 1 96 ? 7.850 11.830 -10.634 1.00 78.81 96 HIS A C 1
ATOM 696 O O . HIS A 1 96 ? 7.346 11.855 -9.517 1.00 78.81 96 HIS A O 1
ATOM 702 N N . ARG A 1 97 ? 7.308 12.448 -11.681 1.00 89.25 97 ARG A N 1
ATOM 703 C CA . ARG A 1 97 ? 6.014 13.128 -11.644 1.00 89.25 97 ARG A CA 1
ATOM 704 C C . ARG A 1 97 ? 5.208 12.704 -12.855 1.00 89.25 97 ARG A C 1
ATOM 706 O O . ARG A 1 97 ? 5.512 13.110 -13.975 1.00 89.25 97 ARG A O 1
ATOM 713 N N . GLY A 1 98 ? 4.175 11.904 -12.633 1.00 90.25 98 GLY A N 1
ATOM 714 C CA . GLY A 1 98 ? 3.263 11.517 -13.699 1.00 90.25 98 GLY A CA 1
ATOM 715 C C . GLY A 1 98 ? 2.602 10.156 -13.508 1.00 90.25 98 GLY A C 1
ATOM 716 O O . GLY A 1 98 ? 2.694 9.549 -12.437 1.00 90.25 98 GLY A O 1
ATOM 717 N N . PRO A 1 99 ? 1.918 9.673 -14.558 1.00 93.75 99 PRO A N 1
ATOM 718 C CA . PRO A 1 99 ? 1.269 8.373 -14.548 1.00 93.75 99 PRO A CA 1
ATOM 719 C C . PRO A 1 99 ? 2.248 7.235 -14.263 1.00 93.75 99 PRO A C 1
ATOM 721 O O . PRO A 1 99 ? 3.331 7.155 -14.853 1.00 93.75 99 PRO A O 1
ATOM 724 N N . MET A 1 100 ? 1.826 6.339 -13.382 1.00 89.25 100 MET A N 1
ATOM 725 C CA . MET A 1 100 ? 2.526 5.122 -13.013 1.00 89.25 100 MET A CA 1
ATOM 726 C C . MET A 1 100 ? 1.519 3.985 -12.906 1.00 89.25 100 MET A C 1
ATOM 728 O O . MET A 1 100 ? 0.433 4.143 -12.345 1.00 89.25 100 MET A O 1
ATOM 732 N N . ARG A 1 101 ? 1.878 2.830 -13.460 1.00 92.44 101 ARG A N 1
ATOM 733 C CA . ARG A 1 101 ? 1.080 1.612 -13.345 1.00 92.44 101 ARG A CA 1
ATOM 734 C C . ARG A 1 101 ? 1.951 0.470 -12.874 1.00 92.44 101 ARG A C 1
ATOM 736 O O . ARG A 1 101 ? 3.075 0.314 -13.353 1.00 92.44 101 ARG A O 1
ATOM 743 N N . LEU A 1 102 ? 1.415 -0.321 -11.961 1.00 90.56 102 LEU A N 1
ATOM 744 C CA . LEU A 1 102 ? 2.079 -1.498 -11.426 1.00 90.56 102 LEU A CA 1
ATOM 745 C C . LEU A 1 102 ? 1.185 -2.712 -11.624 1.00 90.56 102 LEU A C 1
ATOM 747 O O . LEU A 1 102 ? -0.028 -2.632 -11.428 1.00 90.56 102 LEU A O 1
ATOM 751 N N . TRP A 1 103 ? 1.809 -3.829 -11.972 1.00 92.81 103 TRP A N 1
ATOM 752 C CA . TRP A 1 103 ? 1.203 -5.150 -11.942 1.00 92.81 103 TRP A CA 1
ATOM 753 C C . TRP A 1 103 ? 2.116 -6.067 -11.160 1.00 92.81 103 TRP A C 1
ATOM 755 O O . TRP A 1 103 ? 3.334 -6.051 -11.344 1.00 92.81 103 TRP A O 1
ATOM 765 N N . TRP A 1 104 ? 1.513 -6.919 -10.360 1.00 92.19 104 TRP A N 1
ATOM 766 C CA . TRP A 1 104 ? 2.202 -7.981 -9.656 1.00 92.19 104 TRP A CA 1
ATOM 767 C C . TRP A 1 104 ? 1.365 -9.240 -9.749 1.00 92.19 104 TRP A C 1
ATOM 769 O O . TRP A 1 104 ? 0.133 -9.184 -9.739 1.00 92.19 104 TRP A O 1
ATOM 779 N N . GLN A 1 105 ? 2.044 -10.369 -9.853 1.00 92.94 105 GLN A N 1
ATOM 780 C CA . GLN A 1 105 ? 1.425 -11.679 -9.833 1.00 92.94 105 GLN A CA 1
ATOM 781 C C . GLN A 1 105 ? 2.338 -12.619 -9.058 1.00 92.94 105 GLN A C 1
ATOM 783 O O . GLN A 1 105 ? 3.539 -12.715 -9.332 1.00 92.94 105 GLN A O 1
ATOM 788 N N . ALA A 1 106 ? 1.754 -13.300 -8.078 1.00 89.38 106 ALA A N 1
ATOM 789 C CA . ALA A 1 106 ? 2.467 -14.266 -7.271 1.00 89.38 106 ALA A CA 1
ATOM 790 C C . ALA A 1 106 ? 3.034 -15.404 -8.146 1.00 89.38 106 ALA A C 1
ATOM 792 O O . ALA A 1 106 ? 2.396 -15.809 -9.123 1.00 89.38 106 ALA A O 1
ATOM 793 N N . PRO A 1 107 ? 4.191 -15.974 -7.773 1.00 90.62 107 PRO A N 1
ATOM 794 C CA . PRO A 1 107 ? 5.053 -15.535 -6.674 1.00 90.62 107 PRO A CA 1
ATOM 795 C C . PRO A 1 107 ? 6.057 -14.446 -7.082 1.00 90.62 107 PRO A C 1
ATOM 797 O O . PRO A 1 107 ? 6.590 -13.755 -6.220 1.00 90.62 107 PRO A O 1
ATOM 800 N N . ASP A 1 108 ? 6.362 -14.309 -8.372 1.00 92.56 108 ASP A N 1
ATOM 801 C CA . ASP A 1 108 ? 7.642 -13.742 -8.799 1.00 92.56 108 ASP A CA 1
ATOM 802 C C . ASP A 1 108 ? 7.564 -12.779 -9.995 1.00 92.56 108 ASP A C 1
ATOM 804 O O . ASP A 1 108 ? 8.606 -12.380 -10.532 1.00 92.56 108 ASP A O 1
ATOM 808 N N . ARG A 1 109 ? 6.356 -12.371 -10.399 1.00 94.75 109 ARG A N 1
ATOM 809 C CA . ARG A 1 109 ? 6.129 -11.523 -11.572 1.00 94.75 109 ARG A CA 1
ATOM 810 C C . ARG A 1 109 ? 5.786 -10.100 -11.181 1.00 94.75 109 ARG A C 1
ATOM 812 O O . ARG A 1 109 ? 4.892 -9.847 -10.378 1.00 94.75 109 ARG A O 1
ATOM 819 N N . PHE A 1 110 ? 6.484 -9.159 -11.801 1.00 93.75 110 PHE A N 1
ATOM 820 C CA . PHE A 1 110 ? 6.296 -7.737 -11.573 1.00 93.75 110 PHE A CA 1
ATOM 821 C C . PHE A 1 110 ? 6.462 -6.942 -12.868 1.00 93.75 110 PHE A C 1
ATOM 823 O O . PHE A 1 110 ? 7.377 -7.177 -13.658 1.00 93.75 110 PHE A O 1
ATOM 830 N N . ARG A 1 111 ? 5.574 -5.978 -13.093 1.00 94.38 111 ARG A N 1
ATOM 831 C CA . ARG A 1 111 ? 5.651 -5.027 -14.201 1.00 94.38 111 ARG A CA 1
ATOM 832 C C . ARG A 1 111 ? 5.418 -3.629 -13.665 1.00 94.38 111 ARG A C 1
ATOM 834 O O . ARG A 1 111 ? 4.470 -3.386 -12.923 1.00 94.38 111 ARG A O 1
ATOM 841 N N . GLN A 1 112 ? 6.246 -2.703 -14.116 1.00 91.88 112 GLN A N 1
ATOM 842 C CA . GLN A 1 112 ? 6.137 -1.286 -13.815 1.00 91.88 112 GLN A CA 1
ATOM 843 C C . GLN A 1 112 ? 6.136 -0.501 -15.123 1.00 91.88 112 GLN A C 1
ATOM 845 O O . GLN A 1 112 ? 7.042 -0.651 -15.939 1.00 91.88 112 GLN A O 1
ATOM 850 N N . GLU A 1 113 ? 5.149 0.369 -15.297 1.00 92.75 113 GLU A N 1
ATOM 851 C CA . GLU A 1 113 ? 5.121 1.378 -16.355 1.00 92.75 113 GLU A CA 1
ATOM 852 C C . GLU A 1 113 ? 5.231 2.764 -15.728 1.00 92.75 113 GLU A C 1
ATOM 854 O O . GLU A 1 113 ? 4.420 3.135 -14.877 1.00 92.75 113 GLU A O 1
ATOM 859 N N . LEU A 1 114 ? 6.224 3.534 -16.171 1.00 86.75 114 LEU A N 1
ATOM 860 C CA . LEU A 1 114 ? 6.427 4.928 -15.783 1.00 86.75 114 LEU A CA 1
ATOM 861 C C . LEU A 1 114 ? 6.290 5.815 -17.013 1.00 86.75 114 LEU A C 1
ATOM 863 O O . LEU A 1 114 ? 6.945 5.571 -18.027 1.00 86.75 114 LEU A O 1
ATOM 867 N N . THR A 1 115 ? 5.462 6.854 -16.921 1.00 88.44 115 THR A N 1
ATOM 868 C CA . THR A 1 115 ? 5.330 7.858 -17.984 1.00 88.44 115 THR A CA 1
ATOM 869 C C . THR A 1 115 ? 6.130 9.105 -17.629 1.00 88.44 115 THR A C 1
ATOM 871 O O . THR A 1 115 ? 5.731 9.857 -16.742 1.00 88.44 115 THR A O 1
ATOM 874 N N . VAL A 1 116 ? 7.224 9.354 -18.349 1.00 80.44 116 VAL A N 1
ATOM 875 C CA . VAL A 1 116 ? 8.083 10.537 -18.182 1.00 80.44 116 VAL A CA 1
ATOM 876 C C . VAL A 1 116 ? 8.077 11.323 -19.487 1.00 80.44 116 VAL A C 1
ATOM 878 O O . VAL A 1 116 ? 8.404 10.781 -20.538 1.00 80.44 116 VAL A O 1
ATOM 881 N N . SER A 1 117 ? 7.673 12.595 -19.452 1.00 84.62 117 SER A N 1
ATOM 882 C CA . SER A 1 117 ? 7.622 13.459 -20.648 1.00 84.62 117 SER A CA 1
ATOM 883 C C . SER A 1 117 ? 6.881 12.823 -21.839 1.00 84.62 117 SER A C 1
ATOM 885 O O . SER A 1 117 ? 7.345 12.883 -22.973 1.00 84.62 117 SER A O 1
ATOM 887 N N . ARG A 1 118 ? 5.723 12.194 -21.570 1.00 87.38 118 ARG A N 1
ATOM 888 C CA . ARG A 1 118 ? 4.877 11.431 -22.524 1.00 87.38 118 ARG A CA 1
ATOM 889 C C . ARG A 1 118 ? 5.466 10.114 -23.041 1.00 87.38 118 ARG A C 1
ATOM 891 O O . ARG A 1 118 ? 4.788 9.403 -23.774 1.00 87.38 118 ARG A O 1
ATOM 898 N N . ASN A 1 119 ? 6.674 9.758 -22.628 1.00 89.38 119 ASN A N 1
ATOM 899 C CA . ASN A 1 119 ? 7.307 8.499 -22.979 1.00 89.38 119 ASN A CA 1
ATOM 900 C C . ASN A 1 119 ? 7.049 7.459 -21.891 1.00 89.38 119 ASN A C 1
ATOM 902 O O . ASN A 1 119 ? 7.328 7.703 -20.716 1.00 89.38 119 ASN A O 1
ATOM 906 N N . VAL A 1 120 ? 6.533 6.294 -22.279 1.00 91.50 120 VAL A N 1
ATOM 907 C CA . VAL A 1 120 ? 6.329 5.174 -21.356 1.00 91.50 120 VAL A CA 1
ATOM 908 C C . VAL A 1 120 ? 7.576 4.305 -21.356 1.00 91.50 120 VAL A C 1
ATOM 910 O O . VAL A 1 120 ? 7.977 3.787 -22.393 1.00 91.50 120 VAL A O 1
ATOM 913 N N . THR A 1 121 ? 8.178 4.131 -20.186 1.00 89.31 121 THR A N 1
ATOM 914 C CA . THR A 1 121 ? 9.210 3.115 -19.961 1.00 89.31 121 THR A CA 1
ATOM 915 C C . THR A 1 121 ? 8.586 1.962 -19.196 1.00 89.31 121 THR A C 1
ATOM 917 O O . THR A 1 121 ? 7.979 2.179 -18.145 1.00 89.31 121 THR A O 1
ATOM 920 N N . THR A 1 122 ? 8.751 0.742 -19.705 1.00 93.94 122 THR A N 1
ATOM 921 C CA . THR A 1 122 ? 8.253 -0.464 -19.031 1.00 93.94 122 THR A CA 1
ATOM 922 C C . THR A 1 122 ? 9.418 -1.267 -18.480 1.00 93.94 122 THR A C 1
ATOM 924 O O . THR A 1 122 ? 10.369 -1.563 -19.200 1.00 93.94 122 THR A O 1
ATOM 927 N N . LYS A 1 123 ? 9.336 -1.666 -17.215 1.00 91.69 123 LYS A N 1
ATOM 928 C CA . LYS A 1 123 ? 10.224 -2.657 -16.605 1.00 91.69 123 LYS A CA 1
ATOM 929 C C . LYS A 1 123 ? 9.414 -3.915 -16.334 1.00 91.69 123 LYS A C 1
ATOM 931 O O . LYS A 1 123 ? 8.340 -3.832 -15.744 1.00 91.69 123 LYS A O 1
ATOM 936 N N . ILE A 1 124 ? 9.919 -5.059 -16.780 1.00 95.62 124 ILE A N 1
ATOM 937 C CA . ILE A 1 124 ? 9.274 -6.363 -16.611 1.00 95.62 124 ILE A CA 1
ATOM 938 C C . ILE A 1 124 ? 10.260 -7.284 -15.906 1.00 95.62 124 ILE A C 1
ATOM 940 O O . ILE A 1 124 ? 11.335 -7.555 -16.440 1.00 95.62 124 ILE A O 1
ATOM 944 N N . LEU A 1 125 ? 9.884 -7.759 -14.726 1.00 94.38 125 LEU A N 1
ATOM 945 C CA . LEU A 1 125 ? 10.590 -8.769 -13.954 1.00 94.38 125 LEU A CA 1
ATOM 946 C C . LEU A 1 125 ? 9.746 -10.050 -13.930 1.00 94.38 125 LEU A C 1
ATOM 948 O O . LEU A 1 125 ? 8.581 -10.026 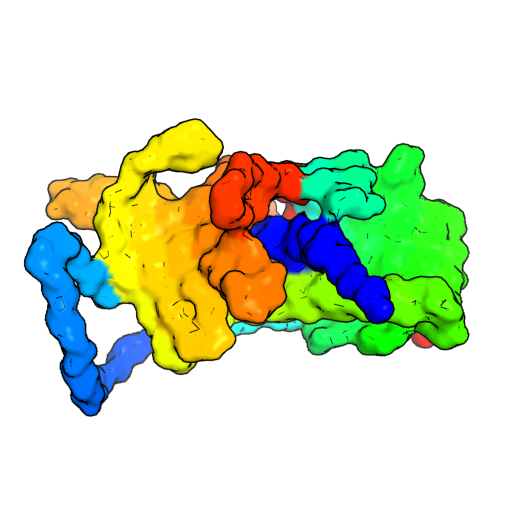-13.535 1.00 94.38 125 LEU A O 1
ATOM 952 N N . ASN A 1 126 ? 10.337 -11.165 -14.348 1.00 95.62 126 ASN A N 1
ATOM 953 C CA . ASN A 1 126 ? 9.723 -12.493 -14.301 1.00 95.62 126 ASN A CA 1
ATOM 954 C C . ASN A 1 126 ? 10.753 -13.467 -13.716 1.00 95.62 126 ASN A C 1
ATOM 956 O O . ASN A 1 126 ? 11.734 -13.817 -14.388 1.00 95.62 126 ASN A O 1
ATOM 960 N N . GLY A 1 127 ? 10.597 -13.789 -12.431 1.00 92.94 127 GLY A N 1
ATOM 961 C CA . GLY A 1 127 ? 11.619 -14.477 -11.647 1.00 92.94 127 GLY A CA 1
ATOM 962 C C . GLY A 1 127 ? 12.902 -13.649 -11.568 1.00 92.94 127 GLY A C 1
ATOM 963 O O . GLY A 1 127 ? 12.942 -12.588 -10.942 1.00 92.94 127 GLY A O 1
ATOM 964 N N . ASP A 1 128 ? 13.942 -14.118 -12.255 1.00 92.62 128 ASP A N 1
ATOM 965 C CA . ASP A 1 128 ? 15.272 -13.490 -12.297 1.00 92.62 128 ASP A CA 1
ATOM 966 C C . ASP A 1 128 ? 15.549 -12.741 -13.605 1.00 92.62 128 ASP A C 1
ATOM 968 O O . ASP A 1 128 ? 16.627 -12.174 -13.809 1.00 92.62 128 ASP A O 1
ATOM 972 N N . ARG A 1 129 ? 14.581 -12.739 -14.523 1.00 94.06 129 ARG A N 1
ATOM 973 C CA . ARG A 1 129 ? 14.740 -12.159 -15.852 1.00 94.06 129 ARG A CA 1
ATOM 974 C C . ARG A 1 129 ? 14.147 -10.761 -15.875 1.00 94.06 129 ARG A C 1
ATOM 976 O O . ARG A 1 129 ? 12.959 -10.580 -15.626 1.00 94.06 129 ARG A O 1
ATOM 983 N N . LEU A 1 130 ? 14.991 -9.787 -16.212 1.00 93.81 130 LEU A N 1
ATOM 984 C CA . LEU A 1 130 ? 14.595 -8.397 -16.412 1.00 93.81 130 LEU A CA 1
ATOM 985 C C . LEU A 1 130 ? 14.642 -8.008 -17.889 1.00 93.81 130 LEU A C 1
ATOM 987 O O . LEU A 1 130 ? 15.663 -8.216 -18.559 1.00 93.81 130 LEU A O 1
ATOM 991 N N . TRP A 1 131 ? 13.569 -7.361 -18.339 1.00 95.75 131 TRP A N 1
ATOM 992 C CA . TRP A 1 131 ? 13.503 -6.606 -19.585 1.00 95.75 131 TRP A CA 1
ATOM 993 C C . TRP A 1 131 ? 13.130 -5.152 -19.316 1.00 95.75 131 TRP A C 1
ATOM 995 O O . TRP A 1 131 ? 12.262 -4.860 -18.491 1.00 95.75 131 TRP A O 1
ATOM 1005 N N . ILE A 1 132 ? 13.772 -4.246 -20.046 1.00 93.12 132 ILE A N 1
ATOM 1006 C CA . ILE A 1 132 ? 13.379 -2.840 -20.123 1.00 93.12 132 ILE A CA 1
ATOM 1007 C C . ILE A 1 132 ? 12.852 -2.604 -21.532 1.00 93.12 132 ILE A C 1
ATOM 1009 O O . ILE A 1 132 ? 13.556 -2.866 -22.503 1.00 93.12 132 ILE A O 1
ATOM 1013 N N . VAL A 1 133 ? 11.610 -2.146 -21.641 1.00 93.56 133 VAL A N 1
ATOM 1014 C CA . VAL A 1 133 ? 10.989 -1.779 -22.912 1.00 93.56 133 VAL A CA 1
ATOM 1015 C C . VAL A 1 133 ? 11.019 -0.266 -23.030 1.00 93.56 133 VAL A C 1
ATOM 1017 O O . VAL A 1 133 ? 10.489 0.443 -22.166 1.00 93.56 133 VAL A O 1
ATOM 1020 N N . ASP A 1 134 ? 11.673 0.211 -24.084 1.00 91.38 134 ASP A N 1
ATOM 1021 C CA . ASP A 1 134 ? 11.759 1.632 -24.391 1.00 91.38 134 ASP A CA 1
ATOM 1022 C C . ASP A 1 134 ? 10.414 2.178 -24.926 1.00 91.38 134 ASP A C 1
ATOM 1024 O O . ASP A 1 134 ? 9.501 1.410 -25.253 1.00 91.38 134 ASP A O 1
ATOM 1028 N N . PRO A 1 135 ? 10.274 3.506 -25.071 1.00 91.69 135 PRO A N 1
ATOM 1029 C CA . PRO A 1 135 ? 9.048 4.114 -25.594 1.00 91.69 135 PRO A CA 1
ATOM 1030 C C . PRO A 1 135 ? 8.702 3.718 -27.039 1.00 91.69 135 PRO A C 1
ATOM 1032 O O . PRO A 1 135 ? 7.584 3.961 -27.486 1.00 91.69 135 PRO A O 1
ATOM 1035 N N . ARG A 1 136 ? 9.644 3.125 -27.784 1.00 91.62 136 ARG A N 1
ATOM 1036 C CA . ARG A 1 136 ? 9.446 2.615 -29.151 1.00 91.62 136 ARG A CA 1
ATOM 1037 C C . ARG A 1 136 ? 9.031 1.140 -29.161 1.00 91.62 136 ARG A C 1
ATOM 1039 O O . ARG A 1 136 ? 8.894 0.563 -30.237 1.00 91.62 136 ARG A O 1
ATOM 1046 N N . GLY A 1 137 ? 8.853 0.521 -27.993 1.00 91.06 137 GLY A N 1
ATOM 1047 C CA . GLY A 1 137 ? 8.481 -0.885 -27.855 1.00 91.06 137 GLY A CA 1
ATOM 1048 C C . GLY A 1 137 ? 9.653 -1.858 -27.990 1.00 91.06 137 GLY A C 1
ATOM 1049 O O . GLY A 1 137 ? 9.428 -3.067 -28.053 1.00 91.06 137 GLY A O 1
ATOM 1050 N N . ARG A 1 138 ? 10.903 -1.380 -28.033 1.00 93.12 138 ARG A N 1
ATOM 1051 C CA . ARG A 1 138 ? 12.076 -2.259 -28.120 1.00 93.12 138 ARG A CA 1
ATOM 1052 C C . ARG A 1 138 ? 12.411 -2.798 -26.740 1.00 93.12 138 ARG A C 1
ATOM 1054 O O . ARG A 1 138 ? 12.666 -2.033 -25.813 1.00 93.12 138 ARG A O 1
ATOM 1061 N N . ALA A 1 139 ? 12.433 -4.121 -26.617 1.00 94.56 139 ALA A N 1
ATOM 1062 C CA . ALA A 1 139 ? 12.815 -4.795 -25.387 1.00 94.56 139 ALA A CA 1
ATOM 1063 C C . ALA A 1 139 ? 14.329 -5.016 -25.330 1.00 94.56 139 ALA A C 1
ATOM 1065 O O . ALA A 1 139 ? 14.901 -5.728 -26.154 1.00 94.56 139 ALA A O 1
ATOM 1066 N N . GLN A 1 140 ? 14.970 -4.463 -24.307 1.00 93.00 140 GLN A N 1
ATOM 1067 C CA . GLN A 1 140 ? 16.344 -4.772 -23.950 1.00 93.00 140 GLN A CA 1
ATOM 1068 C C . GLN A 1 140 ? 16.365 -5.791 -22.813 1.00 93.00 140 GLN A C 1
ATOM 1070 O O . GLN A 1 140 ? 15.776 -5.589 -21.749 1.00 93.00 140 GLN A O 1
ATOM 1075 N N . ARG A 1 141 ? 17.091 -6.887 -23.028 1.00 93.56 141 ARG A N 1
ATOM 1076 C CA . ARG A 1 141 ? 17.367 -7.888 -22.000 1.00 93.56 141 ARG A CA 1
ATOM 1077 C C . ARG A 1 141 ? 18.464 -7.376 -21.070 1.00 93.56 141 ARG A C 1
ATOM 1079 O O . ARG A 1 141 ? 19.572 -7.114 -21.526 1.00 93.56 141 ARG A O 1
ATOM 1086 N N . MET A 1 142 ? 18.167 -7.266 -19.778 1.00 90.00 142 MET A N 1
ATOM 1087 C CA . MET A 1 142 ? 19.124 -6.734 -18.797 1.00 90.00 142 MET A CA 1
ATOM 1088 C C . MET A 1 142 ? 19.829 -7.823 -17.990 1.00 90.00 142 MET A C 1
ATOM 1090 O O . MET A 1 142 ? 20.942 -7.601 -17.515 1.00 90.00 142 MET A O 1
ATOM 1094 N N . HIS A 1 143 ? 19.228 -9.003 -17.836 1.00 88.69 143 HIS A N 1
ATOM 1095 C CA . HIS A 1 143 ? 19.876 -10.100 -17.117 1.00 88.69 143 HIS A CA 1
ATOM 1096 C C . HIS A 1 143 ? 21.148 -10.573 -17.839 1.00 88.69 143 HIS A C 1
ATOM 1098 O O . HIS A 1 143 ? 21.180 -10.668 -19.067 1.00 88.69 143 HIS A O 1
ATOM 1104 N N . GLY A 1 144 ? 22.207 -10.827 -17.064 1.00 84.88 144 GLY A N 1
ATOM 1105 C CA . GLY A 1 144 ? 23.543 -11.144 -17.581 1.00 84.88 144 GLY A CA 1
ATOM 1106 C C . GLY A 1 144 ? 24.396 -9.930 -17.982 1.00 84.88 144 GLY A C 1
ATOM 1107 O O . GLY A 1 144 ? 25.514 -10.116 -18.446 1.00 84.88 144 GLY A O 1
ATOM 1108 N N . THR A 1 145 ? 23.911 -8.694 -17.802 1.00 85.94 145 THR A N 1
ATOM 1109 C CA . THR A 1 145 ? 24.696 -7.465 -18.043 1.00 85.94 145 THR A CA 1
ATOM 1110 C C . THR A 1 145 ? 25.183 -6.844 -16.729 1.00 85.94 145 THR A C 1
ATOM 1112 O O . THR A 1 145 ? 24.519 -6.976 -15.699 1.00 85.94 145 THR A O 1
ATOM 1115 N N . ALA A 1 146 ? 26.303 -6.109 -16.754 1.00 80.88 146 ALA A N 1
ATOM 1116 C CA . ALA A 1 146 ? 26.844 -5.435 -15.565 1.00 80.88 146 ALA A CA 1
ATOM 1117 C C . ALA A 1 146 ? 25.848 -4.434 -14.941 1.00 80.88 146 ALA A C 1
ATOM 1119 O O . ALA A 1 146 ? 25.675 -4.402 -13.724 1.00 80.88 146 ALA A O 1
ATOM 1120 N N . GLY A 1 147 ? 25.128 -3.670 -15.772 1.00 75.88 147 GLY A N 1
ATOM 1121 C CA . GLY A 1 147 ? 24.073 -2.756 -15.314 1.00 75.88 147 GLY A CA 1
ATOM 1122 C C . GLY A 1 147 ? 22.783 -3.459 -14.869 1.00 75.88 147 GLY A C 1
ATOM 1123 O O . GLY A 1 147 ? 21.975 -2.878 -14.149 1.00 75.88 147 GLY A O 1
ATOM 1124 N N . GLY A 1 148 ? 22.578 -4.716 -15.269 1.00 80.38 148 GLY A N 1
ATOM 1125 C CA . GLY A 1 148 ? 21.384 -5.485 -14.938 1.00 80.38 148 GLY A CA 1
ATOM 1126 C C . GLY A 1 148 ? 21.354 -6.010 -13.509 1.00 80.38 148 GLY A C 1
ATOM 1127 O O . GLY A 1 148 ? 20.272 -6.135 -12.948 1.00 80.38 148 GLY A O 1
ATOM 1128 N N . VAL A 1 149 ? 22.510 -6.286 -12.896 1.00 82.31 149 VAL A N 1
ATOM 1129 C CA . VAL A 1 149 ? 22.580 -6.869 -11.541 1.00 82.31 149 VAL A CA 1
ATOM 1130 C C . VAL A 1 149 ? 21.930 -5.951 -10.504 1.00 82.31 149 VAL A C 1
ATOM 1132 O O . VAL A 1 149 ? 21.079 -6.387 -9.728 1.00 82.31 149 VAL A O 1
ATOM 1135 N N . SER A 1 150 ? 22.286 -4.664 -10.510 1.00 75.81 150 SER A N 1
ATOM 1136 C CA . SER A 1 150 ? 21.715 -3.679 -9.586 1.00 75.81 150 SER A CA 1
ATOM 1137 C C . SER A 1 150 ? 20.232 -3.425 -9.864 1.00 75.81 150 SER A C 1
ATOM 1139 O O . SER A 1 150 ? 19.449 -3.346 -8.919 1.00 75.81 150 SER A O 1
ATOM 1141 N N . ALA A 1 151 ? 19.834 -3.358 -11.138 1.00 78.12 151 ALA A N 1
ATOM 1142 C CA . ALA A 1 151 ? 18.447 -3.150 -11.544 1.00 78.12 151 ALA A CA 1
ATOM 1143 C C . ALA A 1 151 ? 17.536 -4.340 -11.191 1.00 78.12 151 ALA A C 1
ATOM 1145 O O . ALA A 1 151 ? 16.421 -4.131 -10.720 1.00 78.12 151 ALA A O 1
ATOM 1146 N N . ILE A 1 152 ? 18.009 -5.579 -11.374 1.00 84.44 152 ILE A N 1
ATOM 1147 C CA . ILE A 1 152 ? 17.289 -6.797 -10.976 1.00 84.44 152 ILE A CA 1
ATOM 1148 C C . ILE A 1 152 ? 17.133 -6.835 -9.466 1.00 84.44 152 ILE A C 1
ATOM 1150 O O . ILE A 1 152 ? 16.030 -7.070 -8.990 1.00 84.44 152 ILE A O 1
ATOM 1154 N N . ARG A 1 153 ? 18.209 -6.581 -8.709 1.00 81.06 153 ARG A N 1
ATOM 1155 C CA . ARG A 1 153 ? 18.131 -6.533 -7.245 1.00 81.06 153 ARG A CA 1
ATOM 1156 C C . ARG A 1 153 ? 17.090 -5.514 -6.790 1.00 81.06 153 ARG A C 1
ATOM 1158 O O . ARG A 1 153 ? 16.227 -5.861 -6.001 1.00 81.06 153 ARG A O 1
ATOM 1165 N N . GLN A 1 154 ? 17.140 -4.301 -7.335 1.00 75.25 154 GLN A N 1
ATOM 1166 C CA . GLN A 1 154 ? 16.179 -3.248 -7.022 1.00 75.25 154 GLN A CA 1
ATOM 1167 C C . GLN A 1 154 ? 14.736 -3.679 -7.323 1.00 75.25 154 GLN A C 1
ATOM 1169 O O . GLN A 1 154 ? 13.877 -3.566 -6.460 1.00 75.25 154 GLN A O 1
ATOM 1174 N N . LEU A 1 155 ? 14.466 -4.225 -8.512 1.00 79.88 155 LEU A N 1
ATOM 1175 C CA . LEU A 1 155 ? 13.112 -4.658 -8.872 1.00 79.88 155 LEU A CA 1
ATOM 1176 C C . LEU A 1 155 ? 12.644 -5.890 -8.104 1.00 79.88 155 LEU A C 1
ATOM 1178 O O . LEU A 1 155 ? 11.446 -6.031 -7.898 1.00 79.88 155 LEU A O 1
ATOM 1182 N N . LYS A 1 156 ? 13.551 -6.783 -7.697 1.00 82.12 156 LYS A N 1
ATOM 1183 C CA . LYS A 1 156 ? 13.223 -7.877 -6.780 1.00 82.12 156 LYS A CA 1
ATOM 1184 C C . LYS A 1 156 ? 12.845 -7.327 -5.420 1.00 82.12 156 LYS A C 1
ATOM 1186 O O . LYS A 1 156 ? 11.824 -7.735 -4.905 1.00 82.12 156 LYS A O 1
ATOM 1191 N N . GLU A 1 157 ? 13.596 -6.368 -4.885 1.00 72.69 157 GLU A N 1
ATOM 1192 C CA . GLU A 1 157 ? 13.205 -5.698 -3.645 1.00 72.69 157 GLU A CA 1
ATOM 1193 C C . GLU A 1 157 ? 11.844 -5.005 -3.794 1.00 72.69 157 GLU A C 1
ATOM 1195 O O . GLU A 1 157 ? 11.007 -5.129 -2.911 1.00 72.69 157 GLU A O 1
ATOM 1200 N N . ASP A 1 158 ? 11.583 -4.322 -4.911 1.00 70.75 158 ASP A N 1
ATOM 1201 C CA . ASP A 1 158 ? 10.285 -3.683 -5.157 1.00 70.75 158 ASP A CA 1
ATOM 1202 C C . ASP A 1 158 ? 9.162 -4.721 -5.300 1.00 70.75 158 ASP A C 1
ATOM 1204 O O . ASP A 1 158 ? 8.098 -4.551 -4.713 1.00 70.75 158 ASP A O 1
ATOM 1208 N N . ARG A 1 159 ? 9.402 -5.824 -6.021 1.00 82.31 159 ARG A N 1
ATOM 1209 C CA . ARG A 1 159 ? 8.477 -6.959 -6.154 1.00 82.31 159 ARG A CA 1
ATOM 1210 C C . ARG A 1 159 ? 8.209 -7.622 -4.815 1.00 82.31 159 ARG A C 1
ATOM 1212 O O . ARG A 1 159 ? 7.058 -7.914 -4.535 1.00 82.31 159 ARG A O 1
ATOM 1219 N N . ASP A 1 160 ? 9.245 -7.911 -4.041 1.00 71.69 160 ASP A N 1
ATOM 1220 C CA . ASP A 1 160 ? 9.148 -8.605 -2.761 1.00 71.69 160 ASP A CA 1
ATOM 1221 C C . ASP A 1 160 ? 8.430 -7.703 -1.771 1.00 71.69 160 ASP A C 1
ATOM 1223 O O . ASP A 1 160 ? 7.474 -8.147 -1.162 1.00 71.69 160 ASP A O 1
ATOM 1227 N N . ARG A 1 161 ? 8.742 -6.401 -1.731 1.00 63.47 161 ARG A N 1
ATOM 1228 C CA . ARG A 1 161 ? 7.944 -5.442 -0.959 1.00 63.47 161 ARG A CA 1
ATOM 1229 C C . ARG A 1 161 ? 6.499 -5.402 -1.433 1.00 63.47 161 ARG A C 1
ATOM 1231 O O . ARG A 1 161 ? 5.623 -5.346 -0.591 1.00 63.47 161 ARG A O 1
ATOM 1238 N N . LEU A 1 162 ? 6.236 -5.435 -2.741 1.00 65.44 162 LEU A N 1
ATOM 1239 C CA . LEU A 1 162 ? 4.880 -5.506 -3.293 1.00 65.44 162 LEU A CA 1
ATOM 1240 C C . LEU A 1 162 ? 4.193 -6.854 -3.032 1.00 65.44 162 LEU A C 1
ATOM 1242 O O . LEU A 1 162 ? 2.971 -6.895 -3.000 1.00 65.44 162 LEU A O 1
ATOM 1246 N N . GLY A 1 163 ? 4.949 -7.933 -2.846 1.00 63.25 163 GLY A N 1
ATOM 1247 C CA . GLY A 1 163 ? 4.469 -9.269 -2.516 1.00 63.25 163 GLY A CA 1
ATOM 1248 C C . GLY A 1 163 ? 4.178 -9.421 -1.029 1.00 63.25 163 GLY A C 1
ATOM 1249 O O . GLY A 1 163 ? 3.080 -9.833 -0.680 1.00 63.25 163 GLY A O 1
ATOM 1250 N N . ASP A 1 164 ? 5.104 -9.008 -0.165 1.00 61.44 164 ASP A N 1
ATOM 1251 C CA . ASP A 1 164 ? 4.919 -8.820 1.278 1.00 61.44 164 ASP A CA 1
ATOM 1252 C C . ASP A 1 164 ? 3.725 -7.920 1.522 1.00 61.44 164 ASP A C 1
ATOM 1254 O O . ASP A 1 164 ? 2.877 -8.194 2.359 1.00 61.44 164 ASP A O 1
ATOM 1258 N N . LEU A 1 165 ? 3.622 -6.870 0.719 1.00 58.25 165 LEU A N 1
ATOM 1259 C CA . LEU A 1 165 ? 2.472 -6.017 0.675 1.00 58.25 165 LEU A CA 1
ATOM 1260 C C . LEU A 1 165 ? 1.228 -6.770 0.221 1.00 58.25 165 LEU A C 1
ATOM 1262 O O . LEU A 1 165 ? 0.274 -6.804 0.972 1.00 58.25 165 LEU A O 1
ATOM 1266 N N . ALA A 1 166 ? 1.206 -7.405 -0.948 1.00 60.16 166 ALA A N 1
ATOM 1267 C CA . ALA A 1 166 ? 0.060 -8.178 -1.422 1.00 60.16 166 ALA A CA 1
ATOM 1268 C C . ALA A 1 166 ? -0.420 -9.202 -0.381 1.00 60.16 166 ALA A C 1
ATOM 1270 O O . ALA A 1 166 ? -1.626 -9.388 -0.233 1.00 60.16 166 ALA A O 1
ATOM 1271 N N . GLN A 1 167 ? 0.504 -9.809 0.369 1.00 60.66 167 GLN A N 1
ATOM 1272 C CA . GLN A 1 167 ? 0.239 -10.662 1.526 1.00 60.66 167 GLN A CA 1
ATOM 1273 C C . GLN A 1 167 ? -0.311 -9.865 2.710 1.00 60.66 167 GLN A C 1
ATOM 1275 O O . GLN A 1 167 ? -1.301 -10.276 3.303 1.00 60.66 167 GLN A O 1
ATOM 1280 N N . PHE A 1 168 ? 0.255 -8.705 3.019 1.00 53.12 168 PHE A N 1
ATOM 1281 C CA . PHE A 1 168 ? -0.261 -7.741 3.986 1.00 53.12 168 PHE A CA 1
ATOM 1282 C C . PHE A 1 168 ? -1.679 -7.257 3.624 1.00 53.12 168 PHE A C 1
ATOM 1284 O O . PHE A 1 168 ? -2.473 -6.968 4.511 1.00 53.12 168 PHE A O 1
ATOM 1291 N N . LEU A 1 169 ? -2.050 -7.269 2.337 1.00 54.31 169 LEU A N 1
ATOM 1292 C CA . LEU A 1 169 ? -3.408 -7.027 1.828 1.00 54.31 169 LEU A CA 1
ATOM 1293 C C . LEU A 1 169 ? -4.293 -8.253 1.982 1.00 54.31 169 LEU A C 1
ATOM 1295 O O . LEU A 1 169 ? -5.323 -8.363 1.330 1.00 54.31 169 LEU A O 1
ATOM 1299 N N . THR A 1 170 ? -3.897 -9.217 2.791 1.00 60.34 170 THR A N 1
ATOM 1300 C CA . THR A 1 170 ? -4.742 -10.347 3.104 1.00 60.34 170 THR A CA 1
ATOM 1301 C C . THR A 1 170 ? -5.042 -10.307 4.575 1.00 60.34 170 THR A C 1
ATOM 1303 O O . THR A 1 170 ? -4.162 -10.127 5.422 1.00 60.34 170 THR A O 1
ATOM 1306 N N . LEU A 1 171 ? -6.307 -10.551 4.870 1.00 61.81 171 LEU A N 1
ATOM 1307 C CA . LEU A 1 171 ? -6.794 -10.846 6.200 1.00 61.81 171 LEU A CA 1
ATOM 1308 C C . LEU A 1 171 ? -5.851 -11.700 7.023 1.00 61.81 171 LEU A C 1
ATOM 1310 O O . LEU A 1 171 ? -5.511 -11.400 8.167 1.00 61.81 171 LEU A O 1
ATOM 1314 N N . ARG A 1 172 ? -5.446 -12.796 6.384 1.00 61.34 172 ARG A N 1
ATOM 1315 C CA . ARG A 1 172 ? -4.694 -13.869 6.991 1.00 61.34 172 ARG A CA 1
ATOM 1316 C C . ARG A 1 172 ? -3.316 -13.410 7.442 1.00 61.34 172 ARG A C 1
ATOM 1318 O O . ARG A 1 172 ? -2.830 -13.917 8.438 1.00 61.34 172 ARG A O 1
ATOM 1325 N N . SER A 1 173 ? -2.689 -12.460 6.753 1.00 58.03 173 SER A N 1
ATOM 1326 C CA . SER A 1 173 ? -1.382 -11.944 7.170 1.00 58.03 173 SER A CA 1
ATOM 1327 C C . SER A 1 173 ? -1.490 -10.935 8.315 1.00 58.03 173 SER A C 1
ATOM 1329 O O . SER A 1 173 ? -0.584 -10.832 9.145 1.00 58.03 173 SER A O 1
ATOM 1331 N N . LEU A 1 174 ? -2.586 -10.176 8.383 1.00 67.00 174 LEU A N 1
ATOM 1332 C CA . LEU A 1 174 ? -2.787 -9.161 9.420 1.00 67.00 174 LEU A CA 1
ATOM 1333 C C . LEU A 1 174 ? -3.281 -9.748 10.729 1.00 67.00 174 LEU A C 1
ATOM 1335 O O . LEU A 1 174 ? -2.807 -9.316 11.779 1.00 67.00 174 LEU A O 1
ATOM 1339 N N . MET A 1 175 ? -4.144 -10.757 10.642 1.00 72.88 175 MET A N 1
ATOM 1340 C CA . MET A 1 175 ? -4.611 -11.586 11.754 1.00 72.88 175 MET A CA 1
ATOM 1341 C C . MET A 1 175 ? -3.846 -12.911 11.859 1.00 72.88 175 MET A C 1
ATOM 1343 O O . MET A 1 175 ? -4.358 -13.862 12.443 1.00 72.88 175 MET A O 1
ATOM 1347 N N . GLY A 1 176 ? -2.662 -13.001 11.242 1.00 67.94 176 GLY A N 1
ATOM 1348 C CA . GLY A 1 176 ? -1.843 -14.213 11.259 1.00 67.94 176 GLY A CA 1
ATOM 1349 C C . GLY A 1 176 ? -1.538 -14.677 12.679 1.00 67.94 176 GLY A C 1
ATOM 1350 O O . GLY A 1 176 ? -1.709 -13.917 13.631 1.00 67.94 176 GLY A O 1
ATOM 1351 N N . ASP A 1 177 ? -1.094 -15.922 12.816 1.00 74.75 177 ASP A N 1
ATOM 1352 C CA . ASP A 1 177 ? -0.914 -16.573 14.114 1.00 74.75 177 ASP A CA 1
ATOM 1353 C C . ASP A 1 177 ? -0.176 -15.667 15.121 1.00 74.75 177 ASP A C 1
ATOM 1355 O O . ASP A 1 177 ? 0.959 -15.237 14.904 1.00 74.75 177 ASP A O 1
ATOM 1359 N N . GLY A 1 178 ? -0.858 -15.338 16.223 1.00 82.44 178 GLY A N 1
ATOM 1360 C CA . GLY A 1 178 ? -0.327 -14.490 17.294 1.00 82.44 178 GLY A CA 1
ATOM 1361 C C . GLY A 1 178 ? -0.434 -12.976 17.073 1.00 82.44 178 GLY A C 1
ATOM 1362 O O . GLY A 1 178 ? 0.080 -12.219 17.897 1.00 82.44 178 GLY A O 1
ATOM 1363 N N . ALA A 1 179 ? -1.083 -12.502 16.007 1.00 85.81 179 ALA A N 1
ATOM 1364 C CA . ALA A 1 179 ? -1.360 -11.080 15.834 1.00 85.81 179 ALA A CA 1
ATOM 1365 C C . ALA A 1 179 ? -2.378 -10.574 16.871 1.00 85.81 179 ALA A C 1
ATOM 1367 O O . ALA A 1 179 ? -3.419 -11.186 17.102 1.00 85.81 179 ALA A O 1
ATOM 1368 N N . GLN A 1 180 ? -2.089 -9.422 17.471 1.00 89.94 180 GLN A N 1
ATOM 1369 C CA . GLN A 1 180 ? -2.923 -8.772 18.479 1.00 89.94 180 GLN A CA 1
ATOM 1370 C C . GLN A 1 180 ? -3.132 -7.303 18.125 1.00 89.94 180 GLN A C 1
ATOM 1372 O O . GLN A 1 180 ? -2.205 -6.627 17.672 1.00 89.94 180 GLN A O 1
ATOM 1377 N N . PHE A 1 181 ? -4.343 -6.803 18.369 1.00 90.12 181 PHE A N 1
ATOM 1378 C CA . PHE A 1 181 ? -4.730 -5.414 18.131 1.00 90.12 181 PHE A CA 1
ATOM 1379 C C . PHE A 1 181 ? -5.095 -4.757 19.448 1.00 90.12 181 PHE A C 1
ATOM 1381 O O . PHE A 1 181 ? -5.956 -5.245 20.156 1.00 90.12 181 PHE A O 1
ATOM 1388 N N . PHE A 1 182 ? -4.475 -3.631 19.763 1.00 94.50 182 PHE A N 1
ATOM 1389 C CA . PHE A 1 182 ? -4.636 -2.924 21.023 1.00 94.50 182 PHE A CA 1
ATOM 1390 C C . PHE A 1 182 ? -5.275 -1.565 20.769 1.00 94.50 182 PHE A C 1
ATOM 1392 O O . PHE A 1 182 ? -4.715 -0.756 20.030 1.00 94.50 182 PHE A O 1
ATOM 1399 N N . PHE A 1 183 ? -6.421 -1.287 21.391 1.00 94.75 183 PHE A N 1
ATOM 1400 C CA . PHE A 1 183 ? -6.996 0.058 21.369 1.00 94.75 183 PHE A CA 1
ATOM 1401 C C . PHE A 1 183 ? -6.213 0.997 22.299 1.00 94.75 183 PHE A C 1
ATOM 1403 O O . PHE A 1 183 ? -6.092 0.729 23.491 1.00 94.75 183 PHE A O 1
ATOM 1410 N N . GLU A 1 184 ? -5.702 2.108 21.764 1.00 95.06 184 GLU A N 1
ATOM 1411 C CA . GLU A 1 184 ? -4.881 3.099 22.485 1.00 95.06 184 GLU A CA 1
ATOM 1412 C C . GLU A 1 184 ? -5.630 4.409 22.793 1.00 95.06 184 GLU A C 1
ATOM 1414 O O . GLU A 1 184 ? -5.017 5.431 23.139 1.00 95.06 184 GLU A O 1
ATOM 1419 N N . GLY A 1 185 ? -6.955 4.394 22.649 1.00 94.31 185 GLY A N 1
ATOM 1420 C CA . GLY A 1 185 ? -7.808 5.556 22.856 1.00 94.31 185 GLY A CA 1
ATOM 1421 C C . GLY A 1 185 ? -7.976 6.427 21.613 1.00 94.31 185 GLY A C 1
ATOM 1422 O O . GLY A 1 185 ? -7.475 6.144 20.521 1.00 94.31 185 GLY A O 1
ATOM 1423 N N . GLU A 1 186 ? -8.699 7.523 21.803 1.00 95.38 186 GLU A N 1
ATOM 1424 C CA . GLU A 1 186 ? -8.798 8.574 20.801 1.00 95.38 186 GLU A CA 1
ATOM 1425 C C . GLU A 1 186 ? -7.527 9.429 20.769 1.00 95.38 186 GLU A C 1
ATOM 1427 O O . GLU A 1 186 ? -6.875 9.649 21.796 1.00 95.38 186 GLU A O 1
ATOM 1432 N N . LYS A 1 187 ? -7.182 9.935 19.587 1.00 95.12 187 LYS A N 1
ATOM 1433 C CA . LYS A 1 187 ? -6.065 10.851 19.365 1.00 95.12 187 LYS A CA 1
ATOM 1434 C C . LYS A 1 187 ? -6.517 12.026 18.519 1.00 95.12 187 LYS A C 1
ATOM 1436 O O . LYS A 1 187 ? -7.143 11.836 17.479 1.00 95.12 187 LYS A O 1
ATOM 1441 N N . GLU A 1 188 ? -6.139 13.220 18.953 1.00 95.44 188 GLU A N 1
ATOM 1442 C CA . GLU A 1 188 ? -6.227 14.421 18.132 1.00 95.44 188 GLU A CA 1
ATOM 1443 C C . GLU A 1 188 ? -4.929 14.546 17.332 1.00 95.44 188 GLU A C 1
ATOM 1445 O O . GLU A 1 188 ? -3.834 14.622 17.898 1.00 95.44 188 GLU A O 1
ATOM 1450 N N . GLY A 1 189 ? -5.038 14.495 16.010 1.00 90.81 189 GLY A N 1
ATOM 1451 C CA . GLY A 1 189 ? -3.922 14.718 15.105 1.00 90.81 189 GLY A CA 1
ATOM 1452 C C . GLY A 1 189 ? -3.785 16.192 14.727 1.00 90.81 189 GLY A C 1
ATOM 1453 O O . GLY A 1 189 ? -4.720 16.980 14.838 1.00 90.81 189 GLY A O 1
ATOM 1454 N N . ASN A 1 190 ? -2.603 16.579 14.250 1.00 89.44 190 ASN A N 1
ATOM 1455 C CA . ASN A 1 190 ? -2.300 17.944 13.817 1.00 89.44 190 ASN A CA 1
ATOM 1456 C C . ASN A 1 190 ? -1.601 17.956 12.448 1.00 89.44 190 ASN A C 1
ATOM 1458 O O . ASN A 1 190 ? -1.126 16.925 11.966 1.00 89.44 190 ASN A O 1
ATOM 1462 N N . GLY A 1 191 ? -1.554 19.127 11.802 1.00 89.69 191 GLY A N 1
ATOM 1463 C CA . GLY A 1 191 ? -0.882 19.306 10.511 1.00 89.69 191 GLY A CA 1
ATOM 1464 C C . GLY A 1 191 ? -1.373 18.312 9.454 1.00 89.69 191 GLY A C 1
ATOM 1465 O O . GLY A 1 191 ? -2.564 18.246 9.158 1.00 89.69 191 GLY A O 1
ATOM 1466 N N . SER A 1 192 ? -0.462 17.502 8.904 1.00 84.44 192 SER A N 1
ATOM 1467 C CA . SER A 1 192 ? -0.797 16.462 7.919 1.00 84.44 192 SER A CA 1
ATOM 1468 C C . SER A 1 192 ? -1.732 15.368 8.458 1.00 84.44 192 SER A C 1
ATOM 1470 O O . SER A 1 192 ? -2.376 14.695 7.657 1.00 84.44 192 SER A O 1
ATOM 1472 N N . TYR A 1 193 ? -1.823 15.214 9.781 1.00 89.62 193 TYR A N 1
ATOM 1473 C CA . TYR A 1 193 ? -2.610 14.200 10.491 1.00 89.62 193 TYR A CA 1
ATOM 1474 C C . TYR A 1 193 ? -3.902 14.764 11.106 1.00 89.62 193 TYR A C 1
ATOM 1476 O O . TYR A 1 193 ? -4.519 14.093 11.929 1.00 89.62 193 TYR A O 1
ATOM 1484 N N . ALA A 1 194 ? -4.279 16.006 10.774 1.00 91.00 194 ALA A N 1
ATOM 1485 C CA . ALA A 1 194 ? -5.393 16.715 11.403 1.00 91.00 194 ALA A CA 1
ATOM 1486 C C . ALA A 1 194 ? -6.693 15.893 11.447 1.00 91.00 194 ALA A C 1
ATOM 1488 O O . ALA A 1 194 ? -7.068 15.251 10.464 1.00 91.00 194 ALA A O 1
ATOM 1489 N N . GLY A 1 195 ? -7.379 15.953 12.590 1.00 92.00 195 GLY A N 1
ATOM 1490 C CA . GLY A 1 195 ? -8.632 15.251 12.851 1.00 92.00 195 GLY A CA 1
ATOM 1491 C C . GLY A 1 195 ? -8.582 14.421 14.130 1.00 92.00 195 GLY A C 1
ATOM 1492 O O . GLY A 1 195 ? -7.521 14.217 14.723 1.00 92.00 195 GLY A O 1
ATOM 1493 N N . ARG A 1 196 ? -9.747 13.909 14.527 1.00 95.56 196 ARG A N 1
ATOM 1494 C CA . ARG A 1 196 ? -9.902 13.015 15.674 1.00 95.56 196 ARG A CA 1
ATOM 1495 C C . ARG A 1 196 ? -9.968 11.571 15.196 1.00 95.56 196 ARG A C 1
ATOM 1497 O O . ARG A 1 196 ? -10.753 11.244 14.308 1.00 95.56 196 ARG A O 1
ATOM 1504 N N . TRP A 1 197 ? -9.174 10.707 15.813 1.00 96.81 197 TRP A N 1
ATOM 1505 C CA . TRP A 1 197 ? -8.956 9.331 15.365 1.00 96.81 197 TRP A CA 1
ATOM 1506 C C . TRP A 1 197 ? -9.083 8.336 16.511 1.00 96.81 197 TRP A C 1
ATOM 1508 O O . TRP A 1 197 ? -8.699 8.654 17.632 1.00 96.81 197 TRP A O 1
ATOM 1518 N N . LEU A 1 198 ? -9.515 7.105 16.233 1.00 96.06 198 LEU A N 1
ATOM 1519 C CA . LEU A 1 198 ? -9.258 5.963 17.117 1.00 96.06 198 LEU A CA 1
ATOM 1520 C C . LEU A 1 198 ? -7.901 5.377 16.764 1.00 96.06 198 LEU A C 1
ATOM 1522 O O . LEU A 1 198 ? -7.680 4.998 15.614 1.00 96.06 198 LEU A O 1
ATOM 1526 N N . LYS A 1 199 ? -6.997 5.285 17.737 1.00 95.81 199 LYS A N 1
ATOM 1527 C CA . LYS A 1 199 ? -5.675 4.710 17.504 1.00 95.81 199 LYS A CA 1
ATOM 1528 C C . LYS A 1 199 ? -5.646 3.251 17.928 1.00 95.81 199 LYS A C 1
ATOM 1530 O O . LYS A 1 199 ? -5.934 2.935 19.080 1.00 95.81 199 LYS A O 1
ATOM 1535 N N . LEU A 1 200 ? -5.281 2.374 17.001 1.00 94.31 200 LEU A N 1
ATOM 1536 C CA . LEU A 1 200 ? -5.022 0.963 17.252 1.00 94.31 200 LEU A CA 1
ATOM 1537 C C . LEU A 1 200 ? -3.544 0.668 17.039 1.00 94.31 200 LEU A C 1
ATOM 1539 O O . LEU A 1 200 ? -2.931 1.216 16.125 1.00 94.31 200 LEU A O 1
ATOM 1543 N N . ARG A 1 201 ? -2.994 -0.252 17.822 1.00 94.00 201 ARG A N 1
ATOM 1544 C CA . ARG A 1 201 ? -1.654 -0.804 17.628 1.00 94.00 201 ARG A CA 1
ATOM 1545 C C . ARG A 1 201 ? -1.754 -2.291 17.324 1.00 94.00 201 ARG A C 1
ATOM 1547 O O . ARG A 1 201 ? -2.357 -3.027 18.094 1.00 94.00 201 ARG A O 1
ATOM 1554 N N . ARG A 1 202 ? -1.161 -2.736 16.220 1.00 90.94 202 ARG A N 1
ATOM 1555 C CA . ARG A 1 202 ? -1.002 -4.149 15.871 1.00 90.94 202 ARG A CA 1
ATOM 1556 C C . ARG A 1 202 ? 0.404 -4.608 16.213 1.00 90.94 202 ARG A C 1
ATOM 1558 O O . ARG A 1 202 ? 1.377 -4.023 15.737 1.00 90.94 202 ARG A O 1
ATOM 1565 N N . VAL A 1 203 ? 0.487 -5.716 16.933 1.00 88.50 203 VAL A N 1
ATOM 1566 C CA . VAL A 1 203 ? 1.724 -6.466 17.168 1.00 88.50 203 VAL A CA 1
ATOM 1567 C C . VAL A 1 203 ? 1.541 -7.870 16.610 1.00 88.50 203 VAL A C 1
ATOM 1569 O O . VAL A 1 203 ? 0.476 -8.453 16.782 1.00 88.50 203 VAL A O 1
ATOM 1572 N N . ALA A 1 204 ? 2.552 -8.414 15.938 1.00 86.00 204 ALA A N 1
ATOM 1573 C CA . ALA A 1 204 ? 2.560 -9.815 15.530 1.00 86.00 204 ALA A CA 1
ATOM 1574 C C . ALA A 1 204 ? 3.996 -10.367 15.527 1.00 86.00 204 ALA A C 1
ATOM 1576 O O . ALA A 1 204 ? 4.922 -9.618 15.198 1.00 86.00 204 ALA A O 1
ATOM 1577 N N . PRO A 1 205 ? 4.201 -11.655 15.858 1.00 83.38 205 PRO A N 1
ATOM 1578 C CA . PRO A 1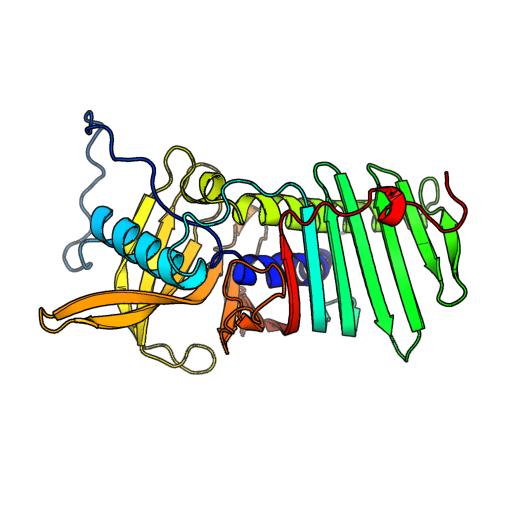 205 ? 5.522 -12.274 15.838 1.00 83.38 205 PRO A CA 1
ATOM 1579 C C . PRO A 1 205 ? 6.205 -12.142 14.471 1.00 83.38 205 PRO A C 1
ATOM 1581 O O . PRO A 1 205 ? 5.611 -12.436 13.437 1.00 83.38 205 PRO A O 1
ATOM 1584 N N . GLY A 1 206 ? 7.462 -11.688 14.460 1.00 77.94 206 GLY A N 1
ATOM 1585 C CA . GLY A 1 206 ? 8.275 -11.581 13.240 1.00 77.94 206 GLY A CA 1
ATOM 1586 C C . GLY A 1 206 ? 7.853 -10.490 12.245 1.00 77.94 206 GLY A C 1
ATOM 1587 O O . GLY A 1 206 ? 8.504 -10.343 11.212 1.00 77.94 206 GLY A O 1
ATOM 1588 N N . ALA A 1 207 ? 6.810 -9.710 12.541 1.00 76.75 207 ALA A N 1
ATOM 1589 C CA . ALA A 1 207 ? 6.346 -8.609 11.703 1.00 76.75 207 ALA A CA 1
ATOM 1590 C C . ALA A 1 207 ? 6.667 -7.247 12.333 1.00 76.75 207 ALA A C 1
ATOM 1592 O O . ALA A 1 207 ? 6.827 -7.128 13.547 1.00 76.75 207 ALA A O 1
ATOM 1593 N N . ALA A 1 208 ? 6.712 -6.201 11.505 1.00 78.69 208 ALA A N 1
ATOM 1594 C CA . ALA A 1 208 ? 6.797 -4.834 12.004 1.00 78.69 208 ALA A CA 1
ATOM 1595 C C . ALA A 1 208 ? 5.549 -4.479 12.832 1.00 78.69 208 ALA A C 1
ATOM 1597 O O . ALA A 1 208 ? 4.422 -4.855 12.484 1.00 78.69 208 ALA A O 1
ATOM 1598 N N . GLU A 1 209 ? 5.752 -3.733 13.918 1.00 85.81 209 GLU A N 1
ATOM 1599 C CA . GLU A 1 209 ? 4.654 -3.131 14.670 1.00 85.81 209 GLU A CA 1
ATOM 1600 C C . GLU A 1 209 ? 3.980 -2.047 13.824 1.00 85.81 209 GLU A C 1
ATOM 1602 O O . GLU A 1 209 ? 4.636 -1.295 13.097 1.00 85.81 209 GLU A O 1
ATOM 1607 N N . MET A 1 210 ? 2.653 -1.960 13.925 1.00 86.50 210 MET A N 1
ATOM 1608 C CA . MET A 1 210 ? 1.870 -1.024 13.125 1.00 86.50 210 MET A CA 1
ATOM 1609 C C . MET A 1 210 ? 0.841 -0.277 13.937 1.00 86.50 210 MET A C 1
ATOM 1611 O O . MET A 1 210 ? 0.288 -0.800 14.898 1.00 86.50 210 MET A O 1
ATOM 1615 N N . HIS A 1 211 ? 0.580 0.962 13.537 1.00 91.25 211 HIS A N 1
ATOM 1616 C CA . HIS A 1 211 ? -0.414 1.814 14.171 1.00 91.25 211 HIS A CA 1
ATOM 1617 C C . HIS A 1 211 ? -1.447 2.239 13.135 1.00 91.25 211 HIS A C 1
ATOM 1619 O O . HIS A 1 211 ? -1.093 2.736 12.067 1.00 91.25 211 HIS A O 1
ATOM 1625 N N . PHE A 1 212 ? -2.721 2.077 13.473 1.00 90.94 212 PHE A N 1
ATOM 1626 C CA . PHE A 1 212 ? -3.871 2.465 12.662 1.00 90.94 212 PHE A CA 1
ATOM 1627 C C . PHE A 1 212 ? -4.593 3.619 13.325 1.00 90.94 212 PHE A C 1
ATOM 1629 O O . PHE A 1 212 ? -4.872 3.562 14.516 1.00 90.94 212 PHE A O 1
ATOM 1636 N N . TRP A 1 213 ? -4.890 4.665 12.567 1.00 95.00 213 TRP A N 1
ATOM 1637 C CA . TRP A 1 213 ? -5.669 5.800 13.037 1.00 95.00 213 TRP A CA 1
ATOM 1638 C C . TRP A 1 213 ? -6.945 5.798 12.219 1.00 95.00 213 TRP A C 1
ATOM 1640 O O . TRP A 1 213 ? -6.929 6.061 11.015 1.00 95.00 213 TRP A O 1
ATOM 1650 N N . LEU A 1 214 ? -8.031 5.396 12.862 1.00 94.31 214 LEU A N 1
ATOM 1651 C CA . LEU A 1 214 ? -9.296 5.099 12.219 1.00 94.31 214 LEU A CA 1
ATOM 1652 C C . LEU A 1 214 ? -10.253 6.265 12.414 1.00 94.31 214 LEU A C 1
ATOM 1654 O O . LEU A 1 214 ? -10.441 6.745 13.535 1.00 94.31 214 LEU A O 1
ATOM 1658 N N . ALA A 1 215 ? -10.865 6.715 11.325 1.00 94.12 215 ALA A N 1
ATOM 1659 C CA . ALA A 1 215 ? -12.023 7.580 11.403 1.00 94.12 215 ALA A CA 1
ATOM 1660 C C . ALA A 1 215 ? -13.177 6.798 12.025 1.00 94.12 215 ALA A C 1
ATOM 1662 O O . ALA A 1 215 ? -13.318 5.588 11.818 1.00 94.12 215 ALA A O 1
ATOM 1663 N N . PHE A 1 216 ? -14.025 7.482 12.778 1.00 95.75 216 PHE A N 1
ATOM 1664 C CA . PHE A 1 216 ? -15.072 6.826 13.540 1.00 95.75 216 PHE A CA 1
ATOM 1665 C C . PHE A 1 216 ? -16.290 7.718 13.718 1.00 95.75 216 PHE A C 1
ATOM 1667 O O . PHE A 1 216 ? -16.227 8.938 13.564 1.00 95.75 216 PHE A O 1
ATOM 1674 N N . GLN A 1 217 ? -17.396 7.080 14.069 1.00 94.19 217 GLN A N 1
ATOM 1675 C CA . GLN A 1 217 ? -18.603 7.719 14.567 1.00 94.19 217 GLN A CA 1
ATOM 1676 C C . GLN A 1 217 ? -18.861 7.229 15.993 1.00 94.19 217 GLN A C 1
ATOM 1678 O O . GLN A 1 217 ? -18.418 6.142 16.378 1.00 94.19 217 GLN A O 1
ATOM 1683 N N . ARG A 1 218 ? -19.556 8.046 16.786 1.00 92.25 218 ARG A N 1
ATOM 1684 C CA . ARG A 1 218 ? -20.064 7.636 18.097 1.00 92.25 218 ARG A CA 1
ATOM 1685 C C . ARG A 1 218 ? -21.538 7.280 17.960 1.00 92.25 218 ARG A C 1
ATOM 1687 O O . ARG A 1 218 ? -22.310 8.082 17.436 1.00 92.25 218 ARG A O 1
ATOM 1694 N N . GLY A 1 219 ? -21.899 6.082 18.408 1.00 86.25 219 GLY A N 1
ATOM 1695 C CA . GLY A 1 219 ? -23.284 5.640 18.509 1.00 86.25 219 GLY A CA 1
ATOM 1696 C C . GLY A 1 219 ? -24.046 6.402 19.595 1.00 86.25 219 GLY A C 1
ATOM 1697 O O . GLY A 1 219 ? -23.458 7.105 20.419 1.00 86.25 219 GLY A O 1
ATOM 1698 N N . ALA A 1 220 ? -25.372 6.248 19.607 1.00 87.31 220 ALA A N 1
ATOM 1699 C CA . ALA A 1 220 ? -26.239 6.845 20.629 1.00 87.31 220 ALA A CA 1
ATOM 1700 C C . ALA A 1 220 ? -25.955 6.306 22.046 1.00 87.31 220 ALA A C 1
ATOM 1702 O O . ALA A 1 220 ? -26.205 6.989 23.034 1.00 87.31 220 ALA A O 1
ATOM 1703 N N . ASP A 1 221 ? -25.394 5.102 22.136 1.00 89.19 221 ASP A N 1
ATOM 1704 C CA . ASP A 1 221 ? -24.907 4.445 23.352 1.00 89.19 221 ASP A CA 1
ATOM 1705 C C . ASP A 1 221 ? -23.510 4.929 23.790 1.00 89.19 221 ASP A C 1
ATOM 1707 O O . ASP A 1 221 ? -22.962 4.452 24.782 1.00 89.19 221 ASP A O 1
ATOM 1711 N N . GLY A 1 222 ? -22.909 5.866 23.049 1.00 89.31 222 GLY A N 1
ATOM 1712 C CA . GLY A 1 222 ? -21.537 6.322 23.258 1.00 89.31 222 GLY A CA 1
ATOM 1713 C C . GLY A 1 222 ? -20.473 5.348 22.744 1.00 89.31 222 GLY A C 1
ATOM 1714 O O . GLY A 1 222 ? -19.282 5.644 22.884 1.00 89.31 222 GLY A O 1
ATOM 1715 N N . GLY A 1 223 ? -20.878 4.229 22.133 1.00 92.06 223 GLY A N 1
ATOM 1716 C CA . GLY A 1 223 ? -19.994 3.234 21.543 1.00 92.06 223 GLY A CA 1
ATOM 1717 C C . GLY A 1 223 ? -19.272 3.757 20.303 1.00 92.06 223 GLY A C 1
ATOM 1718 O O . GLY A 1 223 ? -19.729 4.675 19.620 1.00 92.06 223 GLY A O 1
ATOM 1719 N N . TYR A 1 224 ? -18.118 3.166 20.005 1.00 94.81 224 TYR A N 1
ATOM 1720 C CA . TYR A 1 224 ? -17.341 3.499 18.818 1.00 94.81 224 TYR A CA 1
ATOM 1721 C C . TYR A 1 224 ? -17.758 2.646 17.622 1.00 94.81 224 TYR A C 1
ATOM 1723 O O . TYR A 1 224 ? -17.872 1.423 17.723 1.00 94.81 224 TYR A O 1
ATOM 1731 N N . GLN A 1 225 ? -17.896 3.304 16.474 1.00 94.19 225 GLN A N 1
ATOM 1732 C CA . GLN A 1 225 ? -18.031 2.663 15.176 1.00 94.19 225 GLN A CA 1
ATOM 1733 C C . GLN A 1 225 ? -16.904 3.139 14.258 1.00 94.19 225 GLN A C 1
ATOM 1735 O O . GLN A 1 225 ? -16.960 4.243 13.710 1.00 94.19 225 GLN A O 1
ATOM 1740 N N . ALA A 1 226 ? -15.866 2.321 14.094 1.00 92.19 226 ALA A N 1
ATOM 1741 C CA . ALA A 1 226 ? -14.780 2.620 13.169 1.00 92.19 226 ALA A CA 1
ATOM 1742 C C . ALA A 1 226 ? -15.248 2.499 11.708 1.00 92.19 226 ALA A C 1
ATOM 1744 O O . ALA A 1 226 ? -16.069 1.648 11.367 1.00 92.19 226 ALA A O 1
ATOM 1745 N N . THR A 1 227 ? -14.718 3.363 10.841 1.00 88.88 227 THR A N 1
ATOM 1746 C CA . THR A 1 227 ? -15.116 3.466 9.428 1.00 88.88 227 THR A CA 1
ATOM 1747 C C . THR A 1 227 ? -13.934 3.244 8.498 1.00 88.88 227 THR A C 1
ATOM 1749 O O . THR A 1 227 ? -13.814 2.173 7.934 1.00 88.88 227 THR A O 1
ATOM 1752 N N . TRP A 1 228 ? -13.032 4.202 8.333 1.00 84.81 228 TRP A N 1
ATOM 1753 C CA . TRP A 1 228 ? -11.908 4.060 7.407 1.00 84.81 228 TRP A CA 1
ATOM 1754 C C . TRP A 1 228 ? -10.573 4.324 8.093 1.00 84.81 228 TRP A C 1
ATOM 1756 O O . TRP A 1 228 ? -10.511 5.124 9.031 1.00 84.81 228 TRP A O 1
ATOM 1766 N N . PRO A 1 229 ? -9.480 3.689 7.637 1.00 86.12 229 PRO A N 1
ATOM 1767 C CA . PRO A 1 229 ? -8.157 4.008 8.138 1.00 86.12 229 PRO A CA 1
ATOM 1768 C C . PRO A 1 229 ? -7.694 5.296 7.472 1.00 86.12 229 PRO A C 1
ATOM 1770 O O . PRO A 1 229 ? -7.644 5.378 6.248 1.00 86.12 229 PRO A O 1
ATOM 1773 N N . GLY A 1 230 ? -7.376 6.319 8.255 1.00 88.50 230 GLY A N 1
ATOM 1774 C CA . GLY A 1 230 ? -6.833 7.558 7.711 1.00 88.50 230 GLY A CA 1
ATOM 1775 C C . GLY A 1 230 ? -5.336 7.665 7.804 1.00 88.50 230 GLY A C 1
ATOM 1776 O O . GLY A 1 230 ? -4.720 8.268 6.930 1.00 88.50 230 GLY A O 1
ATOM 1777 N N . ILE A 1 231 ? -4.740 7.055 8.824 1.00 91.31 231 ILE A N 1
ATOM 1778 C CA . ILE A 1 231 ? -3.289 6.982 8.934 1.00 91.31 231 ILE A CA 1
ATOM 1779 C C . ILE A 1 231 ? -2.906 5.550 9.245 1.00 91.31 231 ILE A C 1
ATOM 1781 O O . ILE A 1 231 ? -3.489 4.901 10.118 1.00 91.31 231 ILE A O 1
ATOM 1785 N N . VAL A 1 232 ? -1.898 5.071 8.533 1.00 88.69 232 VAL A N 1
ATOM 1786 C CA . VAL A 1 232 ? -1.213 3.831 8.862 1.00 88.69 232 VAL A CA 1
ATOM 1787 C C . VAL A 1 232 ? 0.251 4.160 9.036 1.00 88.69 232 VAL A C 1
ATOM 1789 O O . VAL A 1 232 ? 0.873 4.758 8.160 1.00 88.69 232 VAL A O 1
ATOM 1792 N N . ARG A 1 233 ? 0.788 3.771 10.183 1.00 88.75 233 ARG A N 1
ATOM 1793 C CA . ARG A 1 233 ? 2.202 3.895 10.500 1.00 88.75 233 ARG A CA 1
ATOM 1794 C C . ARG A 1 233 ? 2.807 2.513 10.614 1.00 88.75 233 ARG A C 1
ATOM 1796 O O . ARG A 1 233 ? 2.285 1.669 11.341 1.00 88.75 233 ARG A O 1
ATOM 1803 N N . ILE A 1 234 ? 3.919 2.315 9.927 1.00 85.06 234 ILE A N 1
ATOM 1804 C CA . ILE A 1 234 ? 4.745 1.116 10.019 1.00 85.06 234 ILE A CA 1
ATOM 1805 C C . ILE A 1 234 ? 5.982 1.508 10.806 1.00 85.06 234 ILE A C 1
ATOM 1807 O O . ILE A 1 234 ? 6.732 2.390 10.381 1.00 85.06 234 ILE A O 1
ATOM 1811 N N . LEU A 1 235 ? 6.178 0.895 11.972 1.00 83.44 235 LEU A N 1
ATOM 1812 C CA . LEU A 1 235 ? 7.375 1.161 12.752 1.00 83.44 235 LEU A CA 1
ATOM 1813 C C . LEU A 1 235 ? 8.586 0.547 12.058 1.00 83.44 235 LEU A C 1
ATOM 1815 O O . LEU A 1 235 ? 8.600 -0.628 11.691 1.00 83.44 235 LEU A O 1
ATOM 1819 N N . GLY A 1 236 ? 9.599 1.388 11.883 1.00 79.25 236 GLY A N 1
ATOM 1820 C CA . GLY A 1 236 ? 10.888 0.970 11.369 1.00 79.25 236 GLY A CA 1
ATOM 1821 C C . GLY A 1 236 ? 11.648 0.116 12.374 1.00 79.25 236 GLY A C 1
ATOM 1822 O O . GLY A 1 236 ? 11.335 0.073 13.561 1.00 79.25 236 GLY A O 1
ATOM 1823 N N . ASP A 1 237 ? 12.709 -0.510 11.888 1.00 76.44 237 ASP A N 1
ATOM 1824 C CA . ASP A 1 237 ? 13.677 -1.236 12.698 1.00 76.44 237 ASP A CA 1
ATOM 1825 C C . ASP A 1 237 ? 15.028 -0.502 12.640 1.00 76.44 237 ASP A C 1
ATOM 1827 O O . ASP A 1 237 ? 15.750 -0.603 11.635 1.00 76.44 237 ASP A O 1
ATOM 1831 N N . PRO A 1 238 ? 15.400 0.236 13.703 1.00 74.94 238 PRO A N 1
ATOM 1832 C CA . PRO A 1 238 ? 16.673 0.943 13.768 1.00 74.94 238 PRO A CA 1
ATOM 1833 C C . PRO A 1 238 ? 17.885 0.019 13.611 1.00 74.94 238 PRO A C 1
ATOM 1835 O O . PRO A 1 238 ? 18.875 0.427 13.003 1.00 74.94 238 PRO A O 1
ATOM 1838 N N . SER A 1 239 ? 17.807 -1.230 14.089 1.00 74.19 239 SER A N 1
ATOM 1839 C CA . SER A 1 239 ? 18.910 -2.200 13.994 1.00 74.19 239 SER A CA 1
ATOM 1840 C C . SER A 1 239 ? 19.196 -2.604 12.546 1.00 74.19 239 SER A C 1
ATOM 1842 O O . SER A 1 239 ? 20.338 -2.876 12.173 1.00 74.19 239 SER A O 1
ATOM 1844 N N . ARG A 1 240 ? 18.167 -2.557 11.693 1.00 68.50 240 ARG A N 1
ATOM 1845 C CA . ARG A 1 240 ? 18.249 -2.821 10.250 1.00 68.50 240 ARG A CA 1
ATOM 1846 C C . ARG A 1 240 ? 18.331 -1.546 9.415 1.00 68.50 240 ARG A C 1
ATOM 1848 O O . ARG A 1 240 ? 18.384 -1.628 8.182 1.00 68.50 240 ARG A O 1
ATOM 1855 N N . ASN A 1 241 ? 18.377 -0.383 10.071 1.00 71.56 241 ASN A N 1
ATOM 1856 C CA . ASN A 1 241 ? 18.319 0.934 9.448 1.00 71.56 241 ASN A CA 1
ATOM 1857 C C . ASN A 1 241 ? 17.096 1.059 8.515 1.00 71.56 241 ASN A C 1
ATOM 1859 O O . ASN A 1 241 ? 17.210 1.471 7.357 1.00 71.56 241 ASN A O 1
ATOM 1863 N N . LEU A 1 242 ? 15.933 0.634 9.012 1.00 72.94 242 LEU A N 1
ATOM 1864 C CA . LEU A 1 242 ? 14.638 0.808 8.360 1.00 72.94 242 LEU A CA 1
ATOM 1865 C C . LEU A 1 242 ? 13.919 2.002 9.013 1.00 72.94 242 LEU A C 1
ATOM 1867 O O . LEU A 1 242 ? 13.805 2.023 10.242 1.00 72.94 242 LEU A O 1
ATOM 1871 N N . PRO A 1 243 ? 13.482 3.013 8.239 1.00 80.56 243 PRO A N 1
ATOM 1872 C CA . PRO A 1 243 ? 12.773 4.165 8.787 1.00 80.56 243 PRO A CA 1
ATOM 1873 C C . PRO A 1 243 ? 11.374 3.773 9.269 1.00 80.56 243 PRO A C 1
ATOM 1875 O O . PRO A 1 243 ? 10.808 2.778 8.822 1.00 80.56 243 PRO A O 1
ATOM 1878 N N . THR A 1 244 ? 10.811 4.577 10.171 1.00 85.75 244 THR A N 1
ATOM 1879 C CA . THR A 1 244 ? 9.362 4.545 10.404 1.00 85.75 244 THR A CA 1
ATOM 1880 C C . THR A 1 244 ? 8.686 5.262 9.252 1.00 85.75 244 THR A C 1
ATOM 1882 O O . THR A 1 244 ? 9.192 6.281 8.785 1.00 85.75 244 THR A O 1
ATOM 1885 N N . GLU A 1 245 ? 7.551 4.755 8.799 1.00 84.75 245 GLU A N 1
ATOM 1886 C CA . GLU A 1 245 ? 6.853 5.319 7.653 1.00 84.75 245 GLU A CA 1
ATOM 1887 C C . GLU A 1 245 ? 5.394 5.585 7.987 1.00 84.75 245 GLU A C 1
ATOM 1889 O O . GLU A 1 245 ? 4.704 4.722 8.533 1.00 84.75 245 GLU A O 1
ATOM 1894 N N . ASP A 1 246 ? 4.946 6.785 7.634 1.00 88.50 246 ASP A N 1
ATOM 1895 C CA . ASP A 1 246 ? 3.571 7.233 7.793 1.00 88.50 246 ASP A CA 1
ATOM 1896 C C . ASP A 1 246 ? 2.913 7.364 6.441 1.00 88.50 246 ASP A C 1
ATOM 1898 O O . ASP A 1 246 ? 3.467 7.947 5.512 1.00 88.50 246 ASP A O 1
ATOM 1902 N N . TYR A 1 247 ? 1.680 6.898 6.375 1.00 85.69 247 TYR A N 1
ATOM 1903 C CA . TYR A 1 247 ? 0.870 6.949 5.181 1.00 85.69 247 TYR A CA 1
ATOM 1904 C C . TYR A 1 247 ? -0.482 7.524 5.515 1.00 85.69 247 TYR A C 1
ATOM 1906 O O . TYR A 1 247 ? -1.169 7.046 6.420 1.00 85.69 247 TYR A O 1
ATOM 1914 N N . ILE A 1 248 ? -0.862 8.538 4.759 1.00 90.62 248 ILE A N 1
ATOM 1915 C CA . ILE A 1 248 ? -2.057 9.321 5.007 1.00 90.62 248 ILE A CA 1
ATOM 1916 C C . ILE A 1 248 ? -3.017 9.070 3.858 1.00 90.62 248 ILE A C 1
ATOM 1918 O O . ILE A 1 248 ? -2.720 9.391 2.707 1.00 90.62 248 ILE A O 1
ATOM 1922 N N . LEU A 1 249 ? -4.164 8.493 4.193 1.00 89.31 249 LEU A N 1
ATOM 1923 C CA . LEU A 1 249 ? -5.208 8.082 3.269 1.00 89.31 249 LEU A CA 1
ATOM 1924 C C . LEU A 1 249 ? -6.345 9.071 3.308 1.00 89.31 249 LEU A C 1
ATOM 1926 O O . LEU A 1 249 ? -6.884 9.378 4.372 1.00 89.31 249 LEU A O 1
ATOM 1930 N N . ARG A 1 250 ? -6.726 9.569 2.138 1.00 90.12 250 ARG A N 1
ATOM 1931 C CA . ARG A 1 250 ? -7.776 10.577 2.031 1.00 90.12 250 ARG A CA 1
ATOM 1932 C C . ARG A 1 250 ? -8.706 10.262 0.877 1.00 90.12 250 ARG A C 1
ATOM 1934 O O . ARG A 1 250 ? -8.346 9.541 -0.054 1.00 90.12 250 ARG A O 1
ATOM 1941 N N . SER A 1 251 ? -9.888 10.866 0.951 1.00 92.00 251 SER A N 1
ATOM 1942 C CA . SER A 1 251 ? -10.886 10.835 -0.118 1.00 92.00 251 SER A CA 1
ATOM 1943 C C . SER A 1 251 ? -11.235 9.404 -0.524 1.00 92.00 251 SER A C 1
ATOM 1945 O O . SER A 1 251 ? -10.980 8.979 -1.644 1.00 92.00 251 SER A O 1
ATOM 1947 N N . TRP A 1 252 ? -11.757 8.628 0.425 1.00 87.94 252 TRP A N 1
ATOM 1948 C CA . TRP A 1 252 ? -12.210 7.267 0.157 1.00 87.94 252 TRP A CA 1
ATOM 1949 C C . TRP A 1 252 ? -13.367 7.257 -0.833 1.00 87.94 252 TRP A C 1
ATOM 1951 O O . TRP A 1 252 ? -14.346 7.980 -0.658 1.00 87.94 252 TRP A O 1
ATOM 1961 N N . LYS A 1 253 ? -13.251 6.409 -1.849 1.00 85.50 253 LYS A N 1
ATOM 1962 C CA . LYS A 1 253 ? -14.216 6.281 -2.931 1.00 85.50 253 LYS A CA 1
ATOM 1963 C C . LYS A 1 253 ? -14.956 4.959 -2.851 1.00 85.50 253 LYS A C 1
ATOM 1965 O O . LYS A 1 253 ? -14.337 3.910 -2.665 1.00 85.50 253 LYS A O 1
ATOM 1970 N N . ASP A 1 254 ? -16.264 5.015 -3.066 1.00 86.25 254 ASP A N 1
ATOM 1971 C CA . ASP A 1 254 ? -17.062 3.830 -3.352 1.00 86.25 254 ASP A CA 1
ATOM 1972 C C . ASP A 1 254 ? -16.717 3.262 -4.740 1.00 86.25 254 ASP A C 1
ATOM 1974 O O . ASP A 1 254 ? -16.458 4.023 -5.683 1.00 86.25 254 ASP A O 1
ATOM 1978 N N . PRO A 1 255 ? -16.729 1.932 -4.910 1.00 79.69 255 PRO A N 1
ATOM 1979 C CA . PRO A 1 255 ? -16.540 1.336 -6.219 1.00 79.69 255 PRO A CA 1
ATOM 1980 C C . PRO A 1 255 ? -17.660 1.772 -7.163 1.00 79.69 255 PRO A C 1
ATOM 1982 O O . PRO A 1 255 ? -18.834 1.866 -6.794 1.00 79.69 255 PRO A O 1
ATOM 1985 N N . GLN A 1 256 ? -17.301 2.026 -8.419 1.00 76.12 256 GLN A N 1
ATOM 1986 C CA . GLN A 1 256 ? -18.296 2.357 -9.430 1.00 76.12 256 GLN A CA 1
ATOM 1987 C C . GLN A 1 256 ? -19.174 1.137 -9.728 1.00 76.12 256 GLN A C 1
ATOM 1989 O O . GLN A 1 256 ? -18.687 0.013 -9.886 1.00 76.12 256 GLN A O 1
ATOM 1994 N N . ARG A 1 257 ? -20.486 1.362 -9.842 1.00 70.56 257 ARG A N 1
ATOM 1995 C CA . ARG A 1 257 ? -21.449 0.309 -10.182 1.00 70.56 257 ARG A CA 1
ATOM 1996 C C . ARG A 1 257 ? -21.047 -0.348 -11.509 1.00 70.56 257 ARG A C 1
ATOM 1998 O O . ARG A 1 257 ? -20.888 0.341 -12.510 1.00 70.56 257 ARG A O 1
ATOM 2005 N N . GLY A 1 258 ? -20.882 -1.671 -11.507 1.00 69.56 258 GLY A N 1
ATOM 2006 C CA . GLY A 1 258 ? -20.494 -2.445 -12.694 1.00 69.56 258 GLY A CA 1
ATOM 2007 C C . GLY A 1 258 ? -18.985 -2.558 -12.954 1.00 69.56 258 GLY A C 1
ATOM 2008 O O . GLY A 1 258 ? -18.597 -3.282 -13.863 1.00 69.56 258 GLY A O 1
ATOM 2009 N N . ALA A 1 259 ? -18.120 -1.929 -12.149 1.00 70.25 259 ALA A N 1
ATOM 2010 C CA . ALA A 1 259 ? -16.663 -1.999 -12.331 1.00 70.25 259 ALA A CA 1
ATOM 2011 C C . ALA A 1 259 ? -16.026 -3.330 -11.872 1.00 70.25 259 ALA A C 1
ATOM 2013 O O . ALA A 1 259 ? -14.809 -3.487 -11.957 1.00 70.25 259 ALA A O 1
ATOM 2014 N N . GLY A 1 260 ? -16.820 -4.270 -11.343 1.00 72.75 260 GLY A N 1
ATOM 2015 C CA . GLY A 1 260 ? -16.325 -5.527 -10.764 1.00 72.75 260 GLY A CA 1
ATOM 2016 C C . GLY A 1 260 ? -15.521 -5.347 -9.469 1.00 72.75 260 GLY A C 1
ATOM 2017 O O . GLY A 1 260 ? -14.958 -6.308 -8.958 1.00 72.75 260 GLY A O 1
ATOM 2018 N N . GLN A 1 261 ? -15.463 -4.127 -8.932 1.00 78.19 261 GLN A N 1
ATOM 2019 C CA . GLN A 1 261 ? -14.736 -3.806 -7.713 1.00 78.19 261 GLN A CA 1
ATOM 2020 C C . GLN A 1 261 ? -15.643 -3.980 -6.491 1.00 78.19 261 GLN A C 1
ATOM 2022 O O . GLN A 1 261 ? -16.735 -3.418 -6.428 1.00 78.19 261 GLN A O 1
ATOM 2027 N N . SER A 1 262 ? -15.183 -4.758 -5.513 1.00 80.75 262 SER A N 1
ATOM 2028 C CA . SER A 1 262 ? -15.949 -5.129 -4.316 1.00 80.75 262 SER A CA 1
ATOM 2029 C C . SER A 1 262 ? -15.515 -4.375 -3.057 1.00 80.75 262 SER A C 1
ATOM 2031 O O . SER A 1 262 ? -15.783 -4.829 -1.947 1.00 80.75 262 SER A O 1
ATOM 2033 N N . PHE A 1 263 ? -14.811 -3.252 -3.203 1.00 83.56 263 PHE A N 1
ATOM 2034 C CA . PHE A 1 263 ? -14.207 -2.546 -2.078 1.00 83.56 263 PHE A CA 1
ATOM 2035 C C . PHE A 1 263 ? -14.006 -1.050 -2.346 1.00 83.56 263 PHE A C 1
ATOM 2037 O O . PHE A 1 263 ? -13.917 -0.617 -3.497 1.00 83.56 263 PHE A O 1
ATOM 2044 N N . ARG A 1 264 ? -13.899 -0.276 -1.264 1.00 85.00 264 ARG A N 1
ATOM 2045 C CA . ARG A 1 264 ? -13.564 1.154 -1.253 1.00 85.00 264 ARG A CA 1
ATOM 2046 C C . ARG A 1 264 ? -12.060 1.360 -1.283 1.00 85.00 264 ARG A C 1
ATOM 2048 O O . ARG A 1 264 ? -11.341 0.569 -0.698 1.00 85.00 264 ARG A O 1
ATOM 2055 N N . TYR A 1 265 ? -11.569 2.440 -1.873 1.00 85.00 265 TYR A N 1
ATOM 2056 C CA . TYR A 1 265 ? -10.138 2.771 -1.843 1.00 85.00 265 TYR A CA 1
ATOM 2057 C C . TYR A 1 265 ? -9.929 4.285 -1.685 1.00 85.00 265 TYR A C 1
ATOM 2059 O O . TYR A 1 265 ? -10.788 5.057 -2.111 1.00 85.00 265 TYR A O 1
ATOM 2067 N N . PRO A 1 266 ? -8.821 4.743 -1.082 1.00 88.06 266 PRO A N 1
ATOM 2068 C CA . PRO A 1 266 ? -8.494 6.158 -1.002 1.00 88.06 266 PRO A CA 1
ATOM 2069 C C . PRO A 1 266 ? -8.049 6.688 -2.366 1.00 88.06 266 PRO A C 1
ATOM 2071 O O . PRO A 1 266 ? -7.215 6.088 -3.043 1.00 88.06 266 PRO A O 1
ATOM 2074 N N . GLU A 1 267 ? -8.576 7.840 -2.771 1.00 90.62 267 GLU A N 1
ATOM 2075 C CA . GLU A 1 267 ? -8.160 8.520 -4.001 1.00 90.62 267 GLU A CA 1
ATOM 2076 C C . GLU A 1 267 ? -6.831 9.254 -3.836 1.00 90.62 267 GLU A C 1
ATOM 2078 O O . GLU A 1 267 ? -6.188 9.571 -4.836 1.00 90.62 267 GLU A O 1
ATOM 2083 N N . GLN A 1 268 ? -6.412 9.536 -2.602 1.00 91.75 268 GLN A N 1
ATOM 2084 C CA . GLN A 1 268 ? -5.175 10.252 -2.312 1.00 91.75 268 GLN A CA 1
ATOM 2085 C C . GLN A 1 268 ? -4.359 9.534 -1.244 1.00 91.75 268 GLN A C 1
ATOM 2087 O O . GLN A 1 268 ? -4.887 9.135 -0.203 1.00 91.75 268 GLN A O 1
ATOM 2092 N N . ILE A 1 269 ? -3.059 9.426 -1.508 1.00 88.56 269 ILE A N 1
ATOM 2093 C CA . ILE A 1 269 ? -2.072 8.878 -0.582 1.00 88.56 269 ILE A CA 1
ATOM 2094 C C . ILE A 1 269 ? -0.909 9.856 -0.493 1.00 88.56 269 ILE A C 1
ATOM 2096 O O . ILE A 1 269 ? -0.302 10.186 -1.512 1.00 88.56 269 ILE A O 1
ATOM 2100 N N . ASP A 1 270 ? -0.558 10.261 0.718 1.00 89.75 270 ASP A N 1
ATOM 2101 C CA . ASP A 1 270 ? 0.744 10.859 1.004 1.00 89.75 270 ASP A CA 1
ATOM 2102 C C . ASP A 1 270 ? 1.553 9.885 1.855 1.00 89.75 270 ASP A C 1
ATOM 2104 O O . ASP A 1 270 ? 0.993 9.244 2.745 1.00 89.75 270 ASP A O 1
ATOM 2108 N N . ALA A 1 271 ? 2.858 9.787 1.611 1.00 85.44 271 ALA A N 1
ATOM 2109 C CA . ALA A 1 271 ? 3.737 8.964 2.429 1.00 85.44 271 ALA A CA 1
ATOM 2110 C C . ALA A 1 271 ? 4.989 9.711 2.881 1.00 85.44 271 ALA A C 1
ATOM 2112 O O . ALA A 1 271 ? 5.611 10.456 2.114 1.00 85.44 271 ALA A O 1
ATOM 2113 N N . TYR A 1 272 ? 5.348 9.488 4.141 1.00 87.38 272 TYR A N 1
ATOM 2114 C CA . TYR A 1 272 ? 6.410 10.174 4.852 1.00 87.38 272 TYR A CA 1
ATOM 2115 C C . TYR A 1 272 ? 7.362 9.172 5.489 1.00 87.38 272 TYR A C 1
ATOM 2117 O O . TYR A 1 272 ? 6.937 8.240 6.162 1.00 87.38 272 TYR A O 1
ATOM 2125 N N . SER A 1 273 ? 8.659 9.415 5.345 1.00 86.31 273 SER A N 1
ATOM 2126 C CA . SER A 1 273 ? 9.699 8.741 6.112 1.00 86.31 273 SER A CA 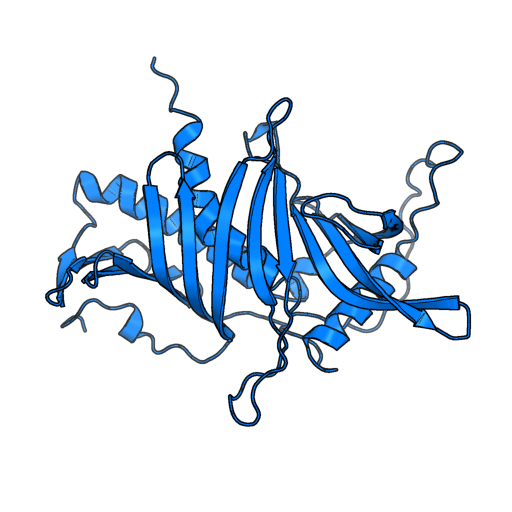1
ATOM 2127 C C . SER A 1 273 ? 10.007 9.563 7.360 1.00 86.31 273 SER A C 1
ATOM 2129 O O . SER A 1 273 ? 10.345 10.749 7.281 1.00 86.31 273 SER A O 1
ATOM 2131 N N . LEU A 1 274 ? 9.938 8.911 8.513 1.00 87.50 274 LEU A N 1
ATOM 2132 C CA . LEU A 1 274 ? 10.241 9.454 9.828 1.00 87.50 274 LEU A CA 1
ATOM 2133 C C . LEU A 1 274 ? 11.578 8.883 10.306 1.00 87.50 274 LEU A C 1
ATOM 2135 O O . LEU A 1 274 ? 11.703 7.701 10.636 1.00 87.50 274 LEU A O 1
ATOM 2139 N N . LEU A 1 275 ? 12.592 9.747 10.341 1.00 83.31 275 LEU A N 1
ATOM 2140 C CA . LEU A 1 275 ? 13.914 9.429 10.870 1.00 83.31 275 LEU A CA 1
ATOM 2141 C C . LEU A 1 275 ? 14.124 10.158 12.205 1.00 83.31 275 LEU A C 1
ATOM 2143 O O . LEU A 1 275 ? 13.791 11.343 12.295 1.00 83.31 275 LEU A O 1
ATOM 2147 N N . PRO A 1 276 ? 14.704 9.501 13.228 1.00 79.69 276 PRO A N 1
ATOM 2148 C CA . PRO A 1 276 ? 14.989 10.147 14.505 1.00 79.69 276 PRO A CA 1
ATOM 2149 C C . PRO A 1 276 ? 15.799 11.439 14.330 1.00 79.69 276 PRO A C 1
ATOM 2151 O O . PRO A 1 276 ? 16.812 11.460 13.630 1.00 79.69 276 PRO A O 1
ATOM 2154 N N . GLY A 1 277 ? 15.336 12.523 14.959 1.00 82.19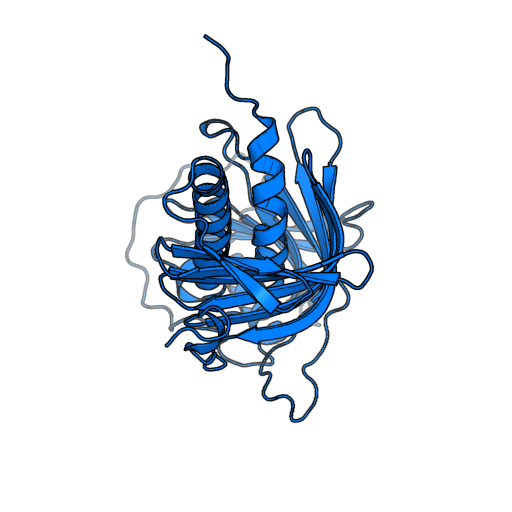 277 GLY A N 1
ATOM 2155 C CA . GLY A 1 277 ? 16.006 13.828 14.926 1.00 82.19 277 GLY A CA 1
ATOM 2156 C C . GLY A 1 277 ? 15.934 14.569 13.585 1.00 82.19 277 GLY A C 1
ATOM 2157 O O . GLY A 1 277 ? 16.663 15.541 13.399 1.00 82.19 277 GLY A O 1
ATOM 2158 N N . ARG A 1 278 ? 15.092 14.132 12.639 1.00 83.69 278 ARG A N 1
ATOM 2159 C CA . ARG A 1 278 ? 14.895 14.807 11.348 1.00 83.69 278 ARG A CA 1
ATOM 2160 C C . ARG A 1 278 ? 13.437 15.178 11.132 1.00 83.69 278 ARG A C 1
ATOM 2162 O O . ARG A 1 278 ? 12.533 14.514 11.633 1.00 83.69 278 ARG A O 1
ATOM 2169 N N . ALA A 1 279 ? 13.222 16.232 10.349 1.00 87.56 279 ALA A N 1
ATOM 2170 C CA . ALA A 1 279 ? 11.890 16.560 9.866 1.00 87.56 279 ALA A CA 1
ATOM 2171 C C . ALA A 1 279 ? 11.334 15.399 9.011 1.00 87.56 279 ALA A C 1
ATOM 2173 O O . ALA A 1 279 ? 12.112 14.764 8.288 1.00 87.56 279 ALA A O 1
ATOM 2174 N N . PRO A 1 280 ? 10.017 15.125 9.067 1.00 89.44 280 PRO A N 1
ATOM 2175 C CA . PRO A 1 280 ? 9.374 14.157 8.186 1.00 89.44 280 PRO A CA 1
ATOM 2176 C C . PRO A 1 280 ? 9.683 14.449 6.715 1.00 89.44 280 PRO A C 1
ATOM 2178 O O . PRO A 1 280 ? 9.462 15.566 6.243 1.00 89.44 280 PRO A O 1
ATOM 2181 N N . LEU A 1 281 ? 10.163 13.445 5.983 1.00 89.31 281 LEU A N 1
ATOM 2182 C CA . LEU A 1 281 ? 10.426 13.557 4.550 1.00 89.31 281 LEU A CA 1
ATOM 2183 C C . LEU A 1 281 ? 9.262 12.942 3.780 1.00 89.31 281 LEU A C 1
ATOM 2185 O O . LEU A 1 281 ? 9.089 11.726 3.815 1.00 89.31 281 LEU A O 1
ATOM 2189 N N . ARG A 1 282 ? 8.483 13.759 3.065 1.00 89.19 282 ARG A N 1
ATOM 2190 C CA . ARG A 1 282 ? 7.476 13.231 2.139 1.00 89.19 282 ARG A CA 1
ATOM 2191 C C . ARG A 1 282 ? 8.178 12.652 0.916 1.00 89.19 282 ARG A C 1
ATOM 2193 O O . ARG A 1 282 ? 8.818 13.404 0.192 1.00 89.19 282 ARG A O 1
ATOM 2200 N N . PHE A 1 283 ? 8.013 11.359 0.672 1.00 82.62 283 PHE A N 1
ATOM 2201 C CA . PHE A 1 283 ? 8.620 10.678 -0.478 1.00 82.62 283 PHE A CA 1
ATOM 2202 C C . PHE A 1 283 ? 7.599 10.287 -1.556 1.00 82.62 283 PHE A C 1
ATOM 2204 O O . PHE A 1 283 ? 7.975 9.947 -2.677 1.00 82.62 283 PHE A O 1
ATOM 2211 N N . LEU A 1 284 ? 6.303 10.322 -1.230 1.00 84.69 284 LEU A N 1
ATOM 2212 C CA . LEU A 1 284 ? 5.217 10.044 -2.164 1.00 84.69 284 LEU A CA 1
ATOM 2213 C C . LEU A 1 284 ? 4.066 11.017 -1.941 1.00 84.69 284 LEU A C 1
ATOM 2215 O O . LEU A 1 284 ? 3.613 11.218 -0.813 1.00 84.69 284 LEU A O 1
ATOM 2219 N N . ARG A 1 285 ? 3.524 11.501 -3.053 1.00 90.94 285 ARG A N 1
ATOM 2220 C CA . ARG A 1 285 ? 2.136 11.933 -3.177 1.00 90.94 285 ARG A CA 1
ATOM 2221 C C . ARG A 1 285 ? 1.500 11.242 -4.378 1.00 90.94 285 ARG A C 1
ATOM 2223 O O . ARG A 1 285 ? 2.007 11.354 -5.490 1.00 90.94 285 ARG A O 1
ATOM 2230 N N . ALA A 1 286 ? 0.396 10.534 -4.184 1.00 88.94 286 ALA A N 1
ATOM 2231 C CA . ALA A 1 286 ? -0.274 9.786 -5.241 1.00 88.94 286 ALA A CA 1
ATOM 2232 C C . ALA A 1 286 ? -1.764 10.114 -5.317 1.00 88.94 286 ALA A C 1
ATOM 2234 O O . ALA A 1 286 ? -2.447 10.210 -4.301 1.00 88.94 286 ALA A O 1
ATOM 2235 N N . THR A 1 287 ? -2.271 10.250 -6.544 1.00 93.38 287 THR A N 1
ATOM 2236 C CA . THR A 1 287 ? -3.708 10.176 -6.840 1.00 93.38 287 THR A CA 1
ATOM 2237 C C . THR A 1 287 ? -4.022 8.824 -7.458 1.00 93.38 287 THR A C 1
ATOM 2239 O O . THR A 1 287 ? -3.478 8.488 -8.513 1.00 93.38 287 THR A O 1
ATOM 2242 N N . VAL A 1 288 ? -4.914 8.065 -6.837 1.00 88.88 288 VAL A N 1
ATOM 2243 C CA . VAL A 1 288 ? -5.269 6.707 -7.250 1.00 88.88 288 VAL A CA 1
ATOM 2244 C C . VAL A 1 288 ? -6.391 6.770 -8.269 1.00 88.88 288 VAL A C 1
ATOM 2246 O O . VAL A 1 288 ? -7.463 7.315 -8.018 1.00 88.88 288 VAL A O 1
ATOM 2249 N N . ARG A 1 289 ? -6.125 6.240 -9.461 1.00 90.44 289 ARG A N 1
ATOM 2250 C CA . ARG A 1 289 ? -7.081 6.221 -10.572 1.00 90.44 289 ARG A CA 1
ATOM 2251 C C . ARG A 1 289 ? -7.855 4.916 -10.626 1.00 90.44 289 ARG A C 1
ATOM 2253 O O . ARG A 1 289 ? -9.056 4.955 -10.863 1.00 90.44 289 ARG A O 1
ATOM 2260 N N . ASP A 1 290 ? -7.169 3.800 -10.413 1.00 87.56 290 ASP A N 1
ATOM 2261 C CA . ASP A 1 290 ? -7.754 2.462 -10.440 1.00 87.56 290 ASP A CA 1
ATOM 2262 C C . ASP A 1 290 ? -6.925 1.528 -9.553 1.00 87.56 290 ASP A C 1
ATOM 2264 O O . ASP A 1 290 ? -5.695 1.639 -9.520 1.00 87.56 290 ASP A O 1
ATOM 2268 N N . ILE A 1 291 ? -7.592 0.609 -8.863 1.00 84.94 291 ILE A N 1
ATOM 2269 C CA . ILE A 1 291 ? -6.964 -0.514 -8.169 1.00 84.94 291 ILE A CA 1
ATOM 2270 C C . ILE A 1 291 ? -7.815 -1.763 -8.370 1.00 84.94 291 ILE A C 1
ATOM 2272 O O . ILE A 1 291 ? -9.038 -1.753 -8.247 1.00 84.94 291 ILE A O 1
ATOM 2276 N N . LYS A 1 292 ? -7.126 -2.865 -8.636 1.00 86.06 292 LYS A N 1
ATOM 2277 C CA . LYS A 1 292 ? -7.698 -4.175 -8.899 1.00 86.06 292 LYS A CA 1
ATOM 2278 C C . LYS A 1 292 ? -6.900 -5.235 -8.159 1.00 86.06 292 LYS A C 1
ATOM 2280 O O . LYS A 1 292 ? -5.673 -5.190 -8.166 1.00 86.06 292 LYS A O 1
ATOM 2285 N N . ILE A 1 293 ? -7.594 -6.177 -7.532 1.00 83.38 293 ILE A N 1
ATOM 2286 C CA . ILE A 1 293 ? -6.997 -7.269 -6.757 1.00 83.38 293 ILE A CA 1
ATOM 2287 C C . ILE A 1 293 ? -7.671 -8.569 -7.190 1.00 83.38 293 ILE A C 1
ATOM 2289 O O . ILE A 1 293 ? -8.891 -8.584 -7.344 1.00 83.38 293 ILE A O 1
ATOM 2293 N N . ASN A 1 294 ? -6.888 -9.631 -7.396 1.00 86.62 294 ASN A N 1
ATOM 2294 C CA . ASN A 1 294 ? -7.355 -10.942 -7.865 1.00 86.62 294 ASN A CA 1
ATOM 2295 C C . ASN A 1 294 ? -8.187 -10.857 -9.150 1.00 86.62 294 ASN A C 1
ATOM 2297 O O . ASN A 1 294 ? -9.261 -11.446 -9.264 1.00 86.62 294 ASN A O 1
ATOM 2301 N N . VAL A 1 295 ? -7.696 -10.091 -10.119 1.00 87.69 295 VAL A N 1
ATOM 2302 C CA . VAL A 1 295 ? -8.387 -9.843 -11.390 1.00 87.69 295 VAL A CA 1
ATOM 2303 C C . VAL A 1 295 ? -7.973 -10.793 -12.505 1.00 87.69 295 VAL A C 1
ATOM 2305 O O . VAL A 1 295 ? -8.387 -10.594 -13.645 1.00 87.69 295 VAL A O 1
ATOM 2308 N N . GLY A 1 296 ? -7.170 -11.815 -12.200 1.00 92.50 296 GLY A N 1
ATOM 2309 C CA . GLY A 1 296 ? -6.735 -12.801 -13.184 1.00 92.50 296 GLY A CA 1
ATOM 2310 C C . GLY A 1 296 ? -5.859 -12.147 -14.244 1.00 92.50 296 GLY A C 1
ATOM 2311 O O . GLY A 1 296 ? -6.167 -12.195 -15.435 1.00 92.50 296 GLY A O 1
ATOM 2312 N N . ILE A 1 297 ? -4.793 -11.469 -13.810 1.00 93.44 297 ILE A N 1
ATOM 2313 C CA . ILE A 1 297 ? -3.901 -10.747 -14.723 1.00 93.44 297 ILE A CA 1
ATOM 2314 C C . ILE A 1 297 ? -3.297 -11.736 -15.720 1.00 93.44 297 ILE A C 1
ATOM 2316 O O . ILE A 1 297 ? -2.608 -12.678 -15.327 1.00 93.44 297 ILE A O 1
ATOM 2320 N N . ASP A 1 298 ? -3.518 -11.477 -17.012 1.00 94.88 298 ASP A N 1
ATOM 2321 C CA . ASP A 1 298 ? -2.945 -12.263 -18.104 1.00 94.88 298 ASP A CA 1
ATOM 2322 C C . ASP A 1 298 ? -1.412 -12.384 -17.943 1.00 94.88 298 ASP A C 1
ATOM 2324 O O . ASP A 1 298 ? -0.710 -11.362 -18.003 1.00 94.88 298 ASP A O 1
ATOM 2328 N N . PRO A 1 299 ? -0.877 -13.611 -17.767 1.00 94.31 299 PRO A N 1
ATOM 2329 C CA . PRO A 1 299 ? 0.555 -13.894 -17.708 1.00 94.31 299 PRO A CA 1
ATOM 2330 C C . PRO A 1 299 ? 1.384 -13.243 -18.816 1.00 94.31 299 PRO A C 1
ATOM 2332 O O . PRO A 1 299 ? 2.530 -12.855 -18.572 1.00 94.31 299 PRO A O 1
ATOM 2335 N N . ALA A 1 300 ? 0.817 -13.076 -20.016 1.00 94.75 300 ALA A N 1
ATOM 2336 C CA . ALA A 1 300 ? 1.503 -12.468 -21.152 1.00 94.75 300 ALA A CA 1
ATOM 2337 C C . ALA A 1 300 ? 1.907 -11.006 -20.891 1.00 94.75 300 ALA A C 1
ATOM 2339 O O . ALA A 1 300 ? 2.852 -10.504 -21.500 1.00 94.75 300 ALA A O 1
ATOM 2340 N N . ARG A 1 301 ? 1.276 -10.316 -19.926 1.00 94.38 301 ARG A N 1
ATOM 2341 C CA . ARG A 1 301 ? 1.713 -8.975 -19.497 1.00 94.38 301 ARG A CA 1
ATOM 2342 C C . ARG A 1 301 ? 3.117 -8.969 -18.898 1.00 94.38 301 ARG A C 1
ATOM 2344 O O . ARG A 1 301 ? 3.747 -7.912 -18.891 1.00 94.38 301 ARG A O 1
ATOM 2351 N N . PHE A 1 302 ? 3.615 -10.106 -18.424 1.00 95.81 302 PHE A N 1
ATOM 2352 C CA . PHE A 1 302 ? 4.949 -10.247 -17.836 1.00 95.81 302 PHE A CA 1
ATOM 2353 C C . PHE A 1 302 ? 5.983 -10.816 -18.821 1.00 95.81 302 PHE A C 1
ATOM 2355 O O . PHE A 1 302 ? 7.041 -11.300 -18.409 1.00 95.81 302 PHE A O 1
ATOM 2362 N N . LEU A 1 303 ? 5.691 -10.736 -20.122 1.00 94.56 303 LEU A N 1
ATOM 2363 C CA . LEU A 1 303 ? 6.606 -11.057 -21.214 1.00 94.56 303 LEU A CA 1
ATOM 2364 C C . LEU A 1 303 ? 6.979 -9.779 -21.992 1.00 94.56 303 LEU A C 1
ATOM 2366 O O . LEU A 1 303 ? 6.163 -8.857 -22.101 1.00 94.56 303 LEU A O 1
ATOM 2370 N N . PRO A 1 304 ? 8.210 -9.677 -22.529 1.00 91.38 304 PRO A N 1
ATOM 2371 C CA . PRO A 1 304 ? 8.569 -8.587 -23.432 1.00 91.38 304 PRO A CA 1
ATOM 2372 C C . PRO A 1 304 ? 7.783 -8.687 -24.756 1.00 91.38 304 PRO A C 1
ATOM 2374 O O . PRO A 1 304 ? 7.392 -9.787 -25.151 1.00 91.38 304 PRO A O 1
ATOM 2377 N N . PRO A 1 305 ? 7.601 -7.576 -25.497 1.00 87.81 305 PRO A N 1
ATOM 2378 C CA . PRO A 1 305 ? 7.056 -7.612 -26.854 1.00 87.81 305 PRO A CA 1
ATOM 2379 C C . PRO A 1 305 ? 7.764 -8.652 -27.737 1.00 87.81 305 PRO A C 1
ATOM 2381 O O . PRO A 1 305 ? 8.992 -8.666 -27.818 1.00 87.81 305 PRO A O 1
ATOM 2384 N N . GLY A 1 306 ? 6.990 -9.528 -28.384 1.00 82.06 306 GLY A N 1
ATOM 2385 C CA . GLY A 1 306 ? 7.507 -10.605 -29.239 1.00 82.06 306 GLY A CA 1
ATOM 2386 C C . GLY A 1 306 ? 8.050 -11.836 -28.498 1.00 82.06 306 GLY A C 1
ATOM 2387 O O . GLY A 1 306 ? 8.442 -12.799 -29.153 1.00 82.06 306 GLY A O 1
ATOM 2388 N N . GLY A 1 307 ? 8.063 -11.838 -27.161 1.00 71.38 307 GLY A N 1
ATOM 2389 C CA . GLY A 1 307 ? 8.376 -13.023 -26.363 1.00 71.38 307 GLY A CA 1
ATOM 2390 C C . GLY A 1 307 ? 7.188 -13.983 -26.310 1.00 71.38 307 GLY A C 1
ATOM 2391 O O . GLY A 1 307 ? 6.090 -13.570 -25.941 1.00 71.38 307 GLY A O 1
ATOM 2392 N N . ARG A 1 308 ? 7.416 -15.246 -26.684 1.00 54.34 308 ARG A N 1
ATOM 2393 C CA . ARG A 1 308 ? 6.569 -16.379 -26.284 1.00 54.34 308 ARG A CA 1
ATOM 2394 C C . ARG A 1 308 ? 7.114 -16.981 -24.996 1.00 54.34 308 ARG A C 1
ATOM 2396 O O . ARG A 1 308 ? 8.360 -16.997 -24.855 1.00 54.34 308 ARG A O 1
#

Radius of gyration: 20.49 Å; chains: 1; bounding box: 63×41×66 Å

pLDDT: mean 76.86, std 20.23, range [26.2, 96.81]

Sequence (308 aa):
MARPPVRTRLAAAASAVAFTVLATALCFAPPRAAEARGGEMAPPPPAGAPVASPDMGLTLFDQCVRWVSMGGQGIQQTTDFYINIIAELDLDTMTHRGPMRLWWQAPDRFRQELTVSRNVTTKILNGDRLWIVDPRGRAQRMHGTAGGVSAIRQLKEDRDRLGDLAQFLTLRSLMGDGAQFFFEGEKEGNGSYAGRWLKLRRVAPGAAEMHFWLAFQRGADGGYQATWPGIVRILGDPSRNLPTEDYILRSWKDPQRGAGQSFRYPEQIDAYSLLPGRAPLRFLRATVRDIKINVGIDPARFLPPGGR